Protein AF-A0A8S0ZZZ9-F1 (afdb_monomer)

Sequence (312 aa):
MQDWQITNKITCVVSDNAANIQAAIRLGEWRPVGCFAHTLNLIVQNGLKVISEIVGKVKSIVEYFKKSCTAQTKLESVLKQMGLPILKLKQECPTRWNSCYEMLERILRVKDAVISTLALIRNELNLQIADWEVLETVVAILKPFFEVTVEVSSQNHVTLSKISNINTSYSTGNPSAKKCLFRRYFLAKMNRHEGVSCDSCLKNNFRGRRYKCLICIDYDLCAACYESGATTNQHTTEHPMQCILSRSDFDLYYGGEALTLEQPQAYTCPFCNRMGFTDTALMEHVTAEHADTTLAVVCPVCASMPGGEPTL

Nearest PDB structures (foldseek):
  8yt8-assembly1_E  TM=2.760E-01  e=3.032E-02  Mus musculus

Radius of gyration: 26.82 Å; Cα contacts (8 Å, |Δi|>4): 337; chains: 1; bounding box: 52×83×62 Å

Secondary structure (DSSP, 8-state):
-GGGT-TT----EEE---HHHHHHHHHTTPPEEE-HHHHHHHHHHHHHHHTHHHHHHHHHHHHHHHH-HHHHHHHHHHHHHTT---PPPPPP-TT-HHHHHHHHHHHHHTHHHHHHHHHHH-GGGPPPHHHHHHHHHHHHHHHHHHHHHHHHH-TTS--HHHHHHHHTTTSSS-HHHHHHHHHHHHHHHH---TT-B-TTT--BS--S-EEEESSSTT-EEEHHHHHTT---SS--TTS-EEEE--HHHHHHHHTTS---SS--PPEEPTTT--EEE-HHHHHHHHHHHSTT-------HHHHHSTT-----

Foldseek 3Di:
DVVVPCLVVAAADEDLVDVVVVVVCVVSVHHYDYDPLSVLQVLVVLLVVVVVVLLVLLQVLLVVCVVDPVLLVQLQVLCVVVVHPSDRAQHDDPVGCLSSLSNLVRCLSSVVSSCVSCVVPPVVSDDDPLSSVLSVVSSVVCVVSNVLSVVSPDPPDDNPVVCVVVVVVPPPDDPVVSSCVSVLVSVLVSQFPAPAAAPQPRDHRHHFKKKAFFQDDNHIHDPVCLVVQPADPRDGNQTAIAIAGDPSSLCVVPVPDDDDPDRQGWGAARPHRDTRDGPVRNVVCCCPPVVPPPRRTFDSVLVRDDPRDSDD

Mean predicted aligned error: 16.15 Å

InterPro domains:
  IPR000433 Zinc finger, ZZ-type [PF00569] (193-236)
  IPR000433 Zinc finger, ZZ-type [PS01357] (198-225)
  IPR000433 Zinc finger, ZZ-type [PS50135] (193-249)
  IPR000433 Zinc finger, ZZ-typ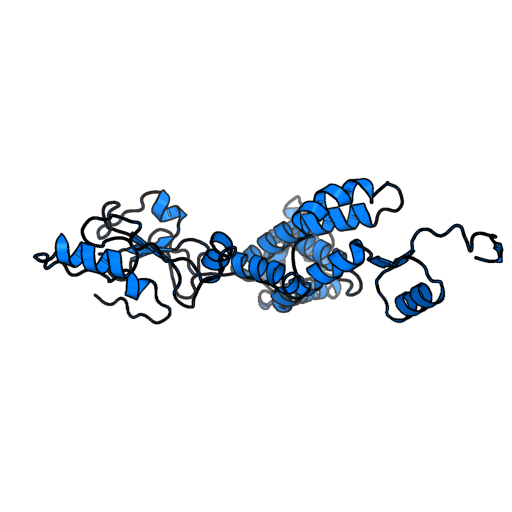e [SM00291] (192-237)
  IPR008598 Di19, zinc-binding domain [PF05605] (265-304)
  IPR012337 Ribonuclease H-like superfamily [SSF53098] (2-166)
  IPR043145 Zinc finger, ZZ-type superfamily [G3DSA:3.30.60.90] (187-245)
  IPR050774 KCMF1 and Dystrophin [PTHR12268] (187-311)

Solvent-accessible surface area (backbone atoms only — not comparable to full-atom values): 18466 Å² total; per-residue (Å²): 88,77,93,70,74,42,75,92,72,64,79,61,45,76,38,79,67,48,70,69,58,52,51,51,36,57,77,66,73,42,47,81,38,76,33,64,68,49,54,52,49,55,54,51,55,61,51,48,59,79,46,43,65,61,54,46,53,53,48,53,48,45,48,48,41,71,73,2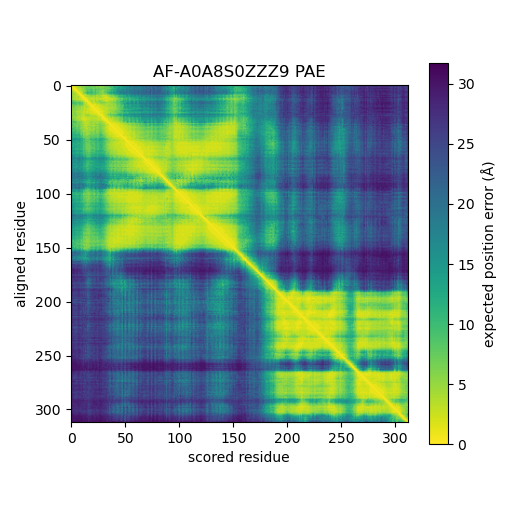9,67,68,55,38,54,48,39,45,51,45,21,55,75,70,73,43,79,81,72,81,82,52,72,64,46,94,92,40,70,66,34,45,53,52,23,55,51,47,49,61,78,42,38,70,41,50,52,56,44,26,63,75,77,46,50,90,70,56,76,52,73,70,55,52,56,48,49,56,52,49,47,64,64,46,45,64,59,48,54,50,45,55,57,63,68,42,90,85,62,87,50,71,79,63,47,59,76,60,43,78,82,67,72,85,72,58,83,76,57,62,67,43,52,60,52,48,55,53,50,27,77,65,50,46,47,78,96,39,52,16,75,82,77,66,47,59,45,47,63,68,49,35,33,36,41,18,69,46,82,95,40,30,30,39,50,70,46,54,76,69,54,60,65,55,101,81,44,55,76,83,56,25,54,34,72,40,66,47,78,40,50,46,46,69,78,53,64,88,56,97,74,67,98,67,77,91,58,59,36,36,38,61,87,75,54,51,68,72,25,47,76,66,56,42,52,51,48,46,56,73,76,44,66,88,63,83,76,82,49,32,49,51,69,38,62,64,39,93,87,43,78,51,66,116

pLDDT: mean 76.92, std 15.93, range [31.09, 93.56]

Organism: Arctia plantaginis (NCBI:txid874455)

Structure (mmCIF, N/CA/C/O backbone):
data_AF-A0A8S0ZZZ9-F1
#
_entry.id   AF-A0A8S0ZZZ9-F1
#
loop_
_atom_site.group_PDB
_atom_site.id
_atom_site.type_symbol
_atom_site.label_atom_id
_atom_site.label_alt_id
_atom_site.label_comp_id
_atom_site.label_asym_id
_atom_site.label_entity_id
_atom_site.label_seq_id
_atom_site.pdbx_PDB_ins_code
_atom_site.Cartn_x
_atom_site.Cartn_y
_atom_site.Cartn_z
_atom_site.occupancy
_atom_site.B_iso_or_equiv
_atom_site.auth_seq_id
_atom_site.auth_comp_id
_atom_site.auth_asym_id
_atom_site.auth_atom_id
_atom_site.pdbx_PDB_model_num
ATOM 1 N N . MET A 1 1 ? -2.551 35.553 -31.040 1.00 67.94 1 MET A N 1
ATOM 2 C CA . MET A 1 1 ? -1.151 35.521 -31.543 1.00 67.94 1 MET A CA 1
ATOM 3 C C . MET A 1 1 ? -0.895 36.631 -32.550 1.00 67.94 1 MET A C 1
ATOM 5 O O . MET A 1 1 ? 0.109 37.315 -32.398 1.00 67.94 1 MET A O 1
ATOM 9 N N . GLN A 1 2 ? -1.799 36.842 -33.516 1.00 74.31 2 GLN A N 1
ATOM 10 C CA . GLN A 1 2 ? -1.755 37.986 -34.438 1.00 74.31 2 GLN A CA 1
ATOM 11 C C . GLN A 1 2 ? -1.829 39.330 -33.699 1.00 74.31 2 GLN A C 1
ATOM 13 O O . GLN A 1 2 ? -0.969 40.173 -33.925 1.00 74.31 2 GLN A O 1
ATOM 18 N N . ASP A 1 3 ? -2.727 39.459 -32.716 1.00 83.94 3 ASP A N 1
ATOM 19 C CA . ASP A 1 3 ? -2.863 40.682 -31.897 1.00 83.94 3 ASP A CA 1
ATOM 20 C C . ASP A 1 3 ? -1.590 41.052 -31.118 1.00 83.94 3 ASP A C 1
ATOM 22 O O . ASP A 1 3 ? -1.386 42.203 -30.755 1.00 83.94 3 ASP A O 1
ATOM 26 N N . TRP A 1 4 ? -0.717 40.068 -30.877 1.00 81.06 4 TRP A N 1
ATOM 27 C CA . TRP A 1 4 ? 0.523 40.224 -30.114 1.00 81.06 4 TRP A CA 1
ATOM 28 C C . TRP A 1 4 ? 1.779 40.143 -30.999 1.00 81.06 4 TRP A C 1
ATOM 30 O O . TRP A 1 4 ? 2.889 40.225 -30.485 1.00 81.06 4 TRP A O 1
ATOM 40 N N . GLN A 1 5 ? 1.628 39.956 -32.319 1.00 79.31 5 GLN A N 1
ATOM 41 C CA . GLN A 1 5 ? 2.722 39.842 -33.300 1.00 79.31 5 GLN A CA 1
ATOM 42 C C . GLN A 1 5 ? 3.817 38.809 -32.940 1.00 79.31 5 GLN A C 1
ATOM 44 O O . GLN A 1 5 ? 5.004 38.999 -33.214 1.00 79.31 5 GLN A O 1
ATOM 49 N N . ILE A 1 6 ? 3.428 37.687 -32.323 1.00 80.12 6 ILE A N 1
ATOM 50 C CA . ILE A 1 6 ? 4.360 36.639 -31.853 1.00 80.12 6 ILE A CA 1
ATOM 51 C C . ILE A 1 6 ? 4.335 35.354 -32.685 1.00 80.12 6 ILE A C 1
ATOM 53 O O . ILE A 1 6 ? 4.938 34.364 -32.284 1.00 80.12 6 ILE A O 1
ATOM 57 N N . THR A 1 7 ? 3.664 35.342 -33.837 1.00 72.75 7 THR A N 1
ATOM 58 C CA . THR A 1 7 ? 3.411 34.120 -34.624 1.00 72.75 7 THR A CA 1
ATOM 59 C C . THR A 1 7 ? 4.688 33.334 -34.960 1.00 72.75 7 THR A C 1
ATOM 61 O O . THR A 1 7 ? 4.686 32.114 -34.860 1.00 72.75 7 THR A O 1
ATOM 64 N N . ASN A 1 8 ? 5.802 34.025 -35.234 1.00 73.94 8 ASN A N 1
ATOM 65 C CA . ASN A 1 8 ? 7.095 33.406 -35.575 1.00 73.94 8 ASN A CA 1
ATOM 66 C C . ASN A 1 8 ? 8.069 33.307 -34.384 1.00 73.94 8 ASN A C 1
ATOM 68 O O . ASN A 1 8 ? 9.241 32.991 -34.566 1.00 73.94 8 ASN A O 1
ATOM 72 N N . LYS A 1 9 ? 7.620 33.628 -33.164 1.00 78.44 9 LYS A N 1
ATOM 73 C CA . LYS A 1 9 ? 8.451 33.635 -31.943 1.00 78.44 9 LYS A CA 1
ATOM 74 C C . LYS A 1 9 ? 8.159 32.449 -31.017 1.00 78.44 9 LYS A C 1
ATOM 76 O O . LYS A 1 9 ? 8.649 32.409 -29.891 1.00 78.44 9 LYS A O 1
ATOM 81 N N . ILE A 1 10 ? 7.334 31.502 -31.461 1.00 78.56 10 ILE A N 1
ATOM 82 C CA . ILE A 1 10 ? 6.893 30.360 -30.657 1.00 78.56 10 ILE A CA 1
ATOM 83 C C . ILE A 1 10 ? 7.864 29.197 -30.858 1.00 78.56 10 ILE A C 1
ATOM 85 O O . ILE A 1 10 ? 7.884 28.568 -31.910 1.00 78.56 10 ILE A O 1
ATOM 89 N N . THR A 1 11 ? 8.646 28.885 -29.826 1.00 79.50 11 THR A N 1
ATOM 90 C CA . THR A 1 11 ? 9.608 27.769 -29.861 1.00 79.50 11 THR A CA 1
ATOM 91 C C . THR A 1 11 ? 8.950 26.415 -29.589 1.00 79.50 11 THR A C 1
ATOM 93 O O . THR A 1 11 ? 9.328 25.404 -30.178 1.00 79.50 11 THR A O 1
ATOM 96 N N . CYS A 1 12 ? 7.989 26.362 -28.662 1.00 79.81 12 CYS A N 1
ATOM 97 C CA . CYS A 1 12 ? 7.248 25.146 -28.328 1.00 79.81 12 CYS A CA 1
ATOM 98 C C . CYS A 1 12 ? 5.943 25.464 -27.591 1.00 79.81 12 CYS A C 1
ATOM 100 O O . CYS A 1 12 ? 5.790 26.548 -27.026 1.00 79.81 12 CYS A O 1
ATOM 102 N N . VAL A 1 13 ? 5.023 24.499 -27.573 1.00 80.94 13 VAL A N 1
ATOM 103 C CA . VAL A 1 13 ? 3.749 24.585 -26.851 1.00 80.94 13 VAL A CA 1
ATOM 104 C C . VAL A 1 13 ? 3.634 23.415 -25.880 1.00 80.94 13 VAL A C 1
ATOM 106 O O . VAL A 1 13 ? 3.685 22.254 -26.288 1.00 80.94 13 VAL A O 1
ATOM 109 N N . VAL A 1 14 ? 3.456 23.724 -24.593 1.00 77.94 14 VAL A N 1
ATOM 110 C CA . VAL A 1 14 ? 3.169 22.727 -23.554 1.00 77.94 14 VAL A CA 1
ATOM 111 C C . VAL A 1 14 ? 1.660 22.524 -23.466 1.00 77.94 14 VAL A C 1
ATOM 113 O O . VAL A 1 14 ? 0.922 23.492 -23.303 1.00 77.94 14 VAL A O 1
ATOM 116 N N . SER A 1 15 ? 1.185 21.281 -23.556 1.00 79.19 15 SER A N 1
ATOM 117 C CA . SER A 1 15 ? -0.248 20.976 -23.427 1.00 79.19 15 SER A CA 1
ATOM 118 C C . SER A 1 15 ? -0.510 19.699 -22.637 1.00 79.19 15 SER A C 1
ATOM 120 O O . SER A 1 15 ? 0.374 18.866 -22.448 1.00 79.19 15 SER A O 1
ATOM 122 N N . ASP A 1 16 ? -1.749 19.524 -22.189 1.00 73.06 16 ASP A N 1
ATOM 123 C CA . ASP A 1 16 ? -2.260 18.314 -21.535 1.00 73.06 16 ASP A CA 1
ATOM 124 C C . ASP A 1 16 ? -2.479 17.133 -22.502 1.00 73.06 16 ASP A C 1
ATOM 126 O O . ASP A 1 16 ? -3.057 16.121 -22.121 1.00 73.06 16 ASP A O 1
ATOM 130 N N . ASN A 1 17 ? -2.002 17.245 -23.745 1.00 70.38 17 ASN A N 1
ATOM 131 C CA . ASN A 1 17 ? -2.171 16.262 -24.813 1.00 70.38 17 ASN A CA 1
ATOM 132 C C . ASN A 1 17 ? -3.632 15.999 -25.228 1.00 70.38 17 ASN A C 1
ATOM 134 O O . ASN A 1 17 ? -3.895 14.989 -25.884 1.00 70.38 17 ASN A O 1
ATOM 138 N N . ALA A 1 18 ? -4.577 16.899 -24.927 1.00 75.81 18 ALA A N 1
ATOM 139 C CA . ALA A 1 18 ? -5.935 16.801 -25.457 1.00 75.81 18 ALA A CA 1
ATOM 140 C C . ALA A 1 18 ? -5.930 16.777 -26.999 1.00 75.81 18 ALA A C 1
ATOM 142 O O . ALA A 1 18 ? -5.235 17.570 -27.641 1.00 75.81 18 ALA A O 1
ATOM 143 N N . ALA A 1 19 ? -6.727 15.891 -27.609 1.00 77.88 19 ALA A N 1
ATOM 144 C CA . ALA A 1 19 ? -6.710 15.642 -29.058 1.00 77.88 19 ALA A CA 1
ATOM 145 C C . ALA A 1 19 ? -6.913 16.920 -29.894 1.00 77.88 19 ALA A C 1
ATOM 147 O O . ALA A 1 19 ? -6.205 17.138 -30.878 1.00 77.88 19 ALA A O 1
ATOM 148 N N . ASN A 1 20 ? -7.815 17.797 -29.448 1.00 85.88 20 ASN A N 1
ATOM 149 C CA . ASN A 1 20 ? -8.108 19.073 -30.103 1.00 85.88 20 ASN A CA 1
ATOM 150 C C . ASN A 1 20 ? -6.916 20.040 -30.032 1.00 85.88 20 ASN A C 1
ATOM 152 O O . ASN A 1 20 ? -6.598 20.705 -31.015 1.00 85.88 20 ASN A O 1
ATOM 156 N N . ILE A 1 21 ? -6.214 20.081 -28.895 1.00 81.06 21 ILE A N 1
ATOM 157 C CA . ILE A 1 21 ? -5.032 20.933 -28.714 1.00 81.06 21 ILE A CA 1
ATOM 158 C C . ILE A 1 21 ? -3.862 20.397 -29.540 1.00 81.06 21 ILE A C 1
ATOM 160 O O . ILE A 1 21 ? -3.161 21.166 -30.188 1.00 81.06 21 ILE A O 1
ATOM 164 N N . GLN A 1 22 ? -3.687 19.078 -29.599 1.00 79.12 22 GLN A N 1
ATOM 165 C CA . GLN A 1 22 ? -2.674 18.449 -30.449 1.00 79.12 22 GLN A CA 1
ATOM 166 C C . GLN A 1 22 ? -2.935 18.697 -31.941 1.00 79.12 22 GLN A C 1
ATOM 168 O O . GLN A 1 22 ? -1.993 18.909 -32.701 1.00 79.12 22 GLN A O 1
ATOM 173 N N . ALA A 1 23 ? -4.201 18.709 -32.371 1.00 81.75 23 ALA A N 1
ATOM 174 C CA . ALA A 1 23 ? -4.569 19.098 -33.730 1.00 81.75 23 ALA A CA 1
ATOM 175 C C . ALA A 1 23 ? -4.237 20.573 -34.008 1.00 81.75 23 ALA A C 1
ATOM 177 O O . ALA A 1 23 ? -3.618 20.868 -35.026 1.00 81.75 23 ALA A O 1
ATOM 178 N N . ALA A 1 24 ? -4.557 21.479 -33.080 1.00 82.25 24 ALA A N 1
ATOM 179 C CA . ALA A 1 24 ? -4.226 22.898 -33.204 1.00 82.25 24 ALA A CA 1
ATOM 180 C C . ALA A 1 24 ? -2.708 23.157 -33.244 1.00 82.25 24 ALA A C 1
ATOM 182 O O . ALA A 1 24 ? -2.244 23.952 -34.055 1.00 82.25 24 ALA A O 1
ATOM 183 N N . ILE A 1 25 ? -1.923 22.451 -32.421 1.00 83.00 25 ILE A N 1
ATOM 184 C CA . ILE A 1 25 ? -0.454 22.546 -32.416 1.00 83.00 25 ILE A CA 1
ATOM 185 C C . ILE A 1 25 ? 0.134 22.093 -33.755 1.00 83.00 25 ILE A C 1
ATOM 187 O O . ILE A 1 25 ? 1.050 22.733 -34.264 1.00 83.00 25 ILE A O 1
ATOM 191 N N . ARG A 1 26 ? -0.416 21.022 -34.345 1.00 82.25 26 ARG A N 1
ATOM 192 C CA . ARG A 1 26 ? -0.013 20.545 -35.676 1.00 82.25 26 ARG A CA 1
ATOM 193 C C . ARG A 1 26 ? -0.351 21.545 -36.778 1.00 82.25 26 ARG A C 1
ATOM 195 O O . ARG A 1 26 ? 0.486 21.770 -37.640 1.00 82.25 26 ARG A O 1
ATOM 202 N N . LEU A 1 27 ? -1.536 22.156 -36.730 1.00 85.19 27 LEU A N 1
ATOM 203 C CA . LEU A 1 27 ? -1.941 23.198 -37.683 1.00 85.19 27 LEU A CA 1
ATOM 204 C C . LEU A 1 27 ? -1.071 24.458 -37.580 1.00 85.19 27 LEU A C 1
ATOM 206 O O . LEU A 1 27 ? -0.865 25.134 -38.580 1.00 85.19 27 LEU A O 1
ATOM 210 N N . GLY A 1 28 ? -0.571 24.772 -36.383 1.00 79.94 28 GLY A N 1
ATOM 211 C CA .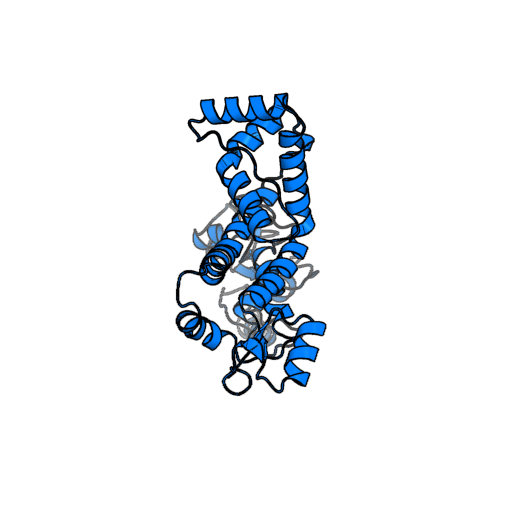 GLY A 1 28 ? 0.348 25.886 -36.146 1.00 79.94 28 GLY A CA 1
ATOM 212 C C . GLY A 1 28 ? 1.827 25.565 -36.381 1.00 79.94 28 GLY A C 1
ATOM 213 O O . GLY A 1 28 ? 2.655 26.432 -36.130 1.00 79.94 28 GLY A O 1
ATOM 214 N N . GLU A 1 29 ? 2.168 24.340 -36.803 1.00 80.75 29 GLU A N 1
ATOM 215 C CA . GLU A 1 29 ? 3.549 23.854 -36.987 1.00 80.75 29 GLU A CA 1
ATOM 216 C C . GLU A 1 29 ? 4.464 24.035 -35.753 1.00 80.75 29 GLU A C 1
ATOM 218 O O . GLU A 1 29 ? 5.689 24.105 -35.860 1.00 80.75 29 GLU A O 1
ATOM 223 N N . TRP A 1 30 ? 3.898 24.087 -34.542 1.00 83.12 30 TRP A N 1
ATOM 224 C CA . TRP A 1 30 ? 4.687 24.273 -33.321 1.00 83.12 30 TRP A CA 1
ATOM 225 C C . TRP A 1 30 ? 5.195 22.948 -32.758 1.00 83.12 30 TRP A C 1
ATOM 227 O O . TRP A 1 30 ? 4.535 21.912 -32.837 1.00 83.12 30 TRP A O 1
ATOM 237 N N . ARG A 1 31 ? 6.349 22.985 -32.082 1.00 79.44 31 ARG A N 1
ATOM 238 C CA . ARG A 1 31 ? 6.886 21.819 -31.370 1.00 79.44 31 ARG A CA 1
ATOM 239 C C . ARG A 1 31 ? 6.013 21.477 -30.146 1.00 79.44 31 ARG A C 1
ATOM 241 O O . ARG A 1 31 ? 5.954 22.293 -29.220 1.00 79.44 31 ARG A O 1
ATOM 248 N N . PRO A 1 32 ? 5.390 20.284 -30.073 1.00 78.88 32 PRO A N 1
ATOM 249 C CA . PRO A 1 32 ? 4.610 19.881 -28.909 1.00 78.88 32 PRO A CA 1
ATOM 250 C C . PRO A 1 32 ? 5.516 19.426 -27.758 1.00 78.88 32 PRO A C 1
ATOM 252 O O . PRO A 1 32 ? 6.470 18.671 -27.954 1.00 78.88 32 PRO A O 1
ATOM 255 N N . VAL A 1 33 ? 5.172 19.833 -26.539 1.00 78.56 33 VAL A N 1
ATOM 256 C CA . VAL A 1 33 ? 5.741 19.319 -25.289 1.00 78.56 33 VAL A CA 1
ATOM 257 C C . VAL A 1 33 ? 4.594 18.837 -24.402 1.00 78.56 33 VAL A C 1
ATOM 259 O O . VAL A 1 33 ? 3.622 19.551 -24.163 1.00 78.56 33 VAL A O 1
ATOM 262 N N . GLY A 1 34 ? 4.682 17.599 -23.921 1.00 72.31 34 GLY A N 1
ATOM 263 C CA . GLY A 1 34 ? 3.671 17.046 -23.025 1.00 72.31 34 GLY A CA 1
ATOM 264 C C . GLY A 1 34 ? 3.752 17.666 -21.631 1.00 72.31 34 GLY A C 1
ATOM 265 O O . GLY A 1 34 ? 4.838 17.862 -21.087 1.00 72.31 34 GLY A O 1
ATOM 266 N N . CYS A 1 35 ? 2.602 17.940 -21.024 1.00 78.31 35 CYS A N 1
ATOM 267 C CA . CYS A 1 35 ? 2.537 18.424 -19.653 1.00 78.31 35 CYS A CA 1
ATOM 268 C C . CYS A 1 35 ? 2.985 17.325 -18.672 1.00 78.31 35 CYS A C 1
ATOM 270 O O . CYS A 1 35 ? 2.365 16.260 -18.559 1.00 78.31 35 CYS A O 1
ATOM 272 N N . PHE A 1 36 ? 4.059 17.596 -17.926 1.00 75.25 36 PHE A N 1
ATOM 273 C CA . PHE A 1 36 ? 4.582 16.680 -16.911 1.00 75.25 36 PHE A CA 1
ATOM 274 C C . PHE A 1 36 ? 3.551 16.409 -15.806 1.00 75.25 36 PHE A C 1
ATOM 276 O O . PHE A 1 36 ? 3.307 15.252 -15.473 1.00 75.25 36 PHE A O 1
ATOM 283 N N . ALA A 1 37 ? 2.862 17.447 -15.317 1.00 74.25 37 ALA A N 1
ATOM 284 C CA . ALA A 1 37 ? 1.801 17.299 -14.317 1.00 74.25 37 ALA A CA 1
ATOM 285 C C . ALA A 1 37 ? 0.639 16.424 -14.821 1.00 74.25 37 ALA A C 1
ATOM 287 O O . ALA A 1 37 ? 0.096 15.620 -14.064 1.00 74.25 37 ALA A O 1
ATOM 288 N N . HIS A 1 38 ? 0.294 16.518 -16.111 1.00 74.31 38 HIS A N 1
ATOM 289 C CA . HIS A 1 38 ? -0.716 15.650 -16.716 1.00 74.31 38 HIS A CA 1
ATOM 290 C C . HIS A 1 38 ? -0.252 14.186 -16.753 1.00 74.31 38 HIS A C 1
ATOM 292 O O . HIS A 1 38 ? -0.999 13.283 -16.379 1.00 74.31 38 HIS A O 1
ATOM 298 N N . THR A 1 39 ? 1.006 13.949 -17.135 1.00 76.81 39 THR A N 1
ATOM 299 C CA . THR A 1 39 ? 1.604 12.603 -17.166 1.00 76.81 39 THR A CA 1
ATOM 300 C C . THR A 1 39 ? 1.634 11.978 -15.769 1.00 76.81 39 THR A C 1
ATOM 302 O O . THR A 1 39 ? 1.229 10.830 -15.591 1.00 76.81 39 THR A O 1
ATOM 305 N N . LEU A 1 40 ? 2.042 12.754 -14.764 1.00 77.75 40 LEU A N 1
ATOM 306 C CA . LEU A 1 40 ? 2.068 12.347 -13.361 1.00 77.75 40 LEU A CA 1
ATOM 307 C C . LEU A 1 40 ? 0.663 11.999 -12.846 1.00 77.75 40 LEU A C 1
ATOM 309 O O . LEU A 1 40 ? 0.467 10.946 -12.242 1.00 77.75 40 LEU A O 1
ATOM 313 N N . ASN A 1 41 ? -0.335 12.832 -13.160 1.00 80.12 41 ASN A N 1
ATOM 314 C CA . ASN A 1 41 ? -1.734 12.576 -12.822 1.00 80.12 41 ASN A CA 1
ATOM 315 C C . ASN A 1 41 ? -2.240 11.258 -13.433 1.00 80.12 41 ASN A C 1
ATOM 317 O O . ASN A 1 41 ? -2.878 10.476 -12.734 1.00 80.12 41 ASN A O 1
ATOM 321 N N . LEU A 1 42 ? -1.930 10.968 -14.702 1.00 78.12 42 LEU A N 1
ATOM 322 C CA . LEU A 1 42 ? -2.324 9.703 -15.338 1.00 78.12 42 LEU A CA 1
ATOM 323 C C . LEU A 1 42 ? -1.700 8.479 -14.652 1.00 78.12 42 LEU A C 1
ATOM 325 O O . LEU A 1 42 ? -2.369 7.454 -14.497 1.00 78.12 42 LEU A O 1
ATOM 329 N N . ILE A 1 43 ? -0.431 8.570 -14.240 1.00 79.12 43 ILE A N 1
ATOM 330 C CA . ILE A 1 43 ? 0.259 7.491 -13.517 1.00 79.12 43 ILE A CA 1
ATOM 331 C C . ILE A 1 43 ? -0.445 7.231 -12.183 1.00 79.12 43 ILE A C 1
ATOM 333 O O . ILE A 1 43 ? -0.849 6.099 -11.908 1.00 79.12 43 ILE A O 1
ATOM 337 N N . VAL A 1 44 ? -0.658 8.284 -11.392 1.00 82.62 44 VAL A N 1
ATOM 338 C CA . VAL A 1 44 ? -1.260 8.159 -10.062 1.00 82.62 44 VAL A CA 1
ATOM 339 C C . VAL A 1 44 ? -2.709 7.684 -10.143 1.00 82.62 44 VAL A C 1
ATOM 341 O O . VAL A 1 44 ? -3.085 6.770 -9.416 1.00 82.62 44 VAL A O 1
ATOM 344 N N . GLN A 1 45 ? -3.518 8.216 -11.063 1.00 80.38 45 GLN A N 1
ATOM 345 C CA . GLN A 1 45 ? -4.907 7.776 -11.233 1.00 80.38 45 GLN A CA 1
ATOM 346 C C . GLN A 1 45 ? -5.015 6.292 -11.602 1.00 80.38 45 GLN A C 1
ATOM 348 O O . GLN A 1 45 ? -5.914 5.605 -11.120 1.00 80.38 45 GLN A O 1
ATOM 353 N N . ASN A 1 46 ? -4.104 5.767 -12.427 1.00 79.44 46 ASN A N 1
ATOM 354 C CA . ASN A 1 46 ? -4.078 4.331 -12.709 1.00 79.44 46 ASN A CA 1
ATOM 355 C C . ASN A 1 46 ? -3.671 3.508 -11.483 1.00 79.44 46 ASN A C 1
ATOM 357 O O . ASN A 1 46 ? -4.216 2.427 -11.276 1.00 79.44 46 ASN A O 1
ATOM 361 N N . GLY A 1 47 ? -2.779 4.037 -10.647 1.00 80.00 47 GLY A N 1
ATOM 362 C CA . GLY A 1 47 ? -2.459 3.474 -9.340 1.00 80.00 47 GLY A CA 1
ATOM 363 C C . GLY A 1 47 ? -3.654 3.395 -8.395 1.00 80.00 47 GLY A C 1
ATOM 364 O O . GLY A 1 47 ? -3.940 2.340 -7.833 1.00 80.00 47 GLY A O 1
ATOM 365 N N . LEU A 1 48 ? -4.397 4.496 -8.272 1.00 82.94 48 LEU A N 1
ATOM 366 C CA . LEU A 1 48 ? -5.568 4.598 -7.397 1.00 82.94 48 LEU A CA 1
ATOM 367 C C . LEU A 1 48 ? -6.679 3.603 -7.764 1.00 82.94 48 LEU A C 1
ATOM 369 O O . LEU A 1 48 ? -7.418 3.175 -6.883 1.00 82.94 48 LEU A O 1
ATOM 373 N N . LYS A 1 49 ? -6.779 3.171 -9.030 1.00 81.06 49 LYS A N 1
ATOM 374 C CA . LYS A 1 49 ? -7.737 2.125 -9.439 1.00 81.06 49 LYS A CA 1
ATOM 375 C C . LYS A 1 49 ? -7.496 0.796 -8.720 1.00 81.06 49 LYS A C 1
ATOM 377 O O . LYS A 1 49 ? -8.463 0.104 -8.415 1.00 81.06 49 LYS A O 1
ATOM 382 N N . VAL A 1 50 ? -6.239 0.462 -8.417 1.00 79.31 50 VAL A N 1
ATOM 383 C CA . VAL A 1 50 ? -5.870 -0.793 -7.737 1.00 79.31 50 VAL A CA 1
ATOM 384 C C . VAL A 1 50 ? -6.361 -0.813 -6.284 1.00 79.31 50 VAL A C 1
ATOM 386 O O . VAL A 1 50 ? -6.703 -1.870 -5.776 1.00 79.31 50 VAL A O 1
ATOM 389 N N . ILE A 1 51 ? -6.461 0.351 -5.636 1.00 82.00 51 ILE A N 1
ATOM 390 C CA . ILE A 1 51 ? -6.990 0.512 -4.264 1.00 82.00 51 ILE A CA 1
ATOM 391 C C . ILE A 1 51 ? -8.379 1.136 -4.220 1.00 82.00 51 ILE A C 1
ATOM 393 O O . ILE A 1 51 ? -8.791 1.666 -3.189 1.00 82.00 51 ILE A O 1
ATOM 397 N N . SER A 1 52 ? -9.111 1.088 -5.329 1.00 84.00 52 SER A N 1
ATOM 398 C CA . SER A 1 52 ? -10.445 1.684 -5.412 1.00 84.00 52 SER A CA 1
ATOM 399 C C . SER A 1 52 ? -11.389 1.166 -4.322 1.00 84.00 52 SER A C 1
ATOM 401 O O . SER A 1 52 ? -12.178 1.947 -3.795 1.00 84.00 52 SER A O 1
ATOM 403 N N . GLU A 1 53 ? -11.248 -0.097 -3.913 1.00 86.00 53 GLU A N 1
ATOM 404 C CA . GLU A 1 53 ? -12.020 -0.695 -2.822 1.00 86.00 53 GLU A CA 1
ATOM 405 C C . GLU A 1 53 ? -11.740 -0.028 -1.464 1.00 86.00 53 GLU A C 1
ATOM 407 O O . GLU A 1 53 ? -12.658 0.470 -0.814 1.00 86.00 53 GLU A O 1
ATOM 412 N N . ILE A 1 54 ? -10.470 0.057 -1.054 1.00 87.06 54 ILE A N 1
ATOM 413 C CA . ILE A 1 54 ? -10.070 0.659 0.231 1.00 87.06 54 ILE A CA 1
ATOM 414 C C . ILE A 1 54 ? -10.394 2.155 0.246 1.00 87.06 54 ILE A C 1
ATOM 416 O O . ILE A 1 54 ? -10.925 2.674 1.229 1.00 87.06 54 ILE A O 1
ATOM 420 N N . VAL A 1 55 ? -10.136 2.848 -0.866 1.00 88.12 55 VAL A N 1
ATOM 421 C CA . VAL A 1 55 ? -10.531 4.252 -1.037 1.00 88.12 55 VAL A CA 1
ATOM 422 C C . VAL A 1 55 ? -12.052 4.398 -0.912 1.00 88.12 55 VAL A C 1
ATOM 424 O O . VAL A 1 55 ? -12.522 5.346 -0.286 1.00 88.12 55 VAL A O 1
ATOM 427 N N . GLY A 1 56 ? -12.829 3.448 -1.440 1.00 88.25 56 GLY A N 1
ATOM 428 C CA . GLY A 1 56 ? -14.283 3.380 -1.286 1.00 88.25 56 GLY A CA 1
ATOM 429 C C . GLY A 1 56 ? -14.724 3.243 0.172 1.00 88.25 56 GLY A C 1
ATOM 430 O O . GLY A 1 56 ? -15.568 4.016 0.623 1.00 88.25 56 GLY A O 1
ATOM 431 N N . LYS A 1 57 ? -14.108 2.339 0.945 1.00 89.50 57 LYS A N 1
ATOM 432 C CA . LYS A 1 57 ? -14.388 2.200 2.387 1.00 89.50 57 LYS A CA 1
ATOM 433 C C . LYS A 1 57 ? -14.109 3.508 3.142 1.00 89.50 57 LYS A C 1
ATOM 435 O O . LYS A 1 57 ? -14.955 3.978 3.903 1.00 89.50 57 LYS A O 1
ATOM 440 N N . VAL A 1 58 ? -12.964 4.147 2.877 1.00 90.81 58 VAL A N 1
ATOM 441 C CA . VAL A 1 58 ? -12.611 5.448 3.477 1.00 90.81 58 VAL A CA 1
ATOM 442 C C . VAL A 1 58 ? -13.618 6.534 3.094 1.00 90.81 58 VAL A C 1
ATOM 444 O O . VAL A 1 58 ? -14.035 7.308 3.956 1.00 90.81 58 VAL A O 1
ATOM 447 N N . LYS A 1 59 ? -14.065 6.578 1.832 1.00 90.00 59 LYS A N 1
ATOM 448 C CA . LYS A 1 59 ? -15.114 7.510 1.389 1.00 90.00 59 LYS A CA 1
ATOM 449 C C . LYS A 1 59 ? -16.401 7.332 2.179 1.00 90.00 59 LYS A C 1
ATOM 451 O O . LYS A 1 59 ? -16.941 8.332 2.641 1.00 90.00 59 LYS A O 1
ATOM 456 N N . SER A 1 60 ? -16.853 6.097 2.380 1.00 89.06 60 SER A N 1
ATOM 457 C CA . SER A 1 60 ? -18.065 5.801 3.153 1.00 89.06 60 SER A CA 1
ATOM 458 C C . SER A 1 60 ? -17.964 6.302 4.595 1.00 89.06 60 SER A C 1
ATOM 460 O O . SER A 1 60 ? -18.916 6.885 5.114 1.00 89.06 60 SER A O 1
ATOM 462 N N . ILE A 1 61 ? -16.795 6.150 5.229 1.00 89.69 61 ILE A N 1
ATOM 463 C CA . ILE A 1 61 ? -16.534 6.685 6.575 1.00 89.69 61 ILE A CA 1
ATOM 464 C C . ILE A 1 61 ? -16.626 8.215 6.567 1.00 89.69 61 ILE A C 1
ATOM 466 O O . ILE A 1 61 ? -17.357 8.804 7.364 1.00 89.69 61 ILE A O 1
ATOM 470 N N . VAL A 1 62 ? -15.916 8.875 5.649 1.00 89.12 62 VAL A N 1
ATOM 471 C CA . VAL A 1 62 ? -15.920 10.342 5.538 1.00 89.12 62 VAL A CA 1
ATOM 472 C C . VAL A 1 62 ? -17.327 10.876 5.256 1.00 89.12 62 VAL A C 1
ATOM 474 O O . VAL A 1 62 ? -17.739 11.880 5.838 1.00 89.12 62 VAL A O 1
ATOM 477 N N . GLU A 1 63 ? -18.077 10.210 4.382 1.00 89.44 63 GLU A N 1
ATOM 478 C CA . GLU A 1 63 ? -19.447 10.568 4.033 1.00 89.44 63 GLU A CA 1
ATOM 479 C C . GLU A 1 63 ? -20.393 10.420 5.227 1.00 89.44 63 GLU A C 1
ATOM 481 O O . GLU A 1 63 ? -21.218 11.303 5.464 1.00 89.44 63 GLU A O 1
ATOM 486 N N . TYR A 1 64 ? -20.236 9.361 6.024 1.00 88.62 64 TYR A N 1
ATOM 487 C CA . TYR A 1 64 ? -21.002 9.166 7.251 1.00 88.62 64 TYR A CA 1
ATOM 488 C C . TYR A 1 64 ? -20.804 10.322 8.241 1.00 88.62 64 TYR A C 1
ATOM 490 O O . TYR A 1 64 ? -21.785 10.925 8.686 1.00 88.62 64 TYR A O 1
ATOM 498 N N . PHE A 1 65 ? -19.552 10.694 8.526 1.00 87.44 65 PHE A N 1
ATOM 499 C CA . PHE A 1 65 ? -19.246 11.821 9.416 1.00 87.44 65 PHE A CA 1
ATOM 500 C C . PHE A 1 65 ? -19.710 13.167 8.851 1.00 87.44 65 PHE A C 1
ATOM 502 O O . PHE A 1 65 ? -20.137 14.034 9.605 1.00 87.44 65 PHE A O 1
ATOM 509 N N . LYS A 1 66 ? -19.691 13.347 7.526 1.00 85.62 66 LYS A N 1
ATOM 510 C CA . LYS A 1 66 ? -20.211 14.568 6.896 1.00 85.62 66 LYS A CA 1
ATOM 511 C C . LYS A 1 66 ? -21.733 14.677 6.933 1.00 85.62 66 LYS A C 1
ATOM 513 O O . LYS A 1 66 ? -22.245 15.786 7.054 1.00 85.62 66 LYS A O 1
ATOM 518 N N . LYS A 1 67 ? -22.452 13.560 6.796 1.00 87.25 67 LYS A N 1
ATOM 519 C CA . LYS A 1 67 ? -23.923 13.536 6.816 1.00 87.25 67 LYS A CA 1
ATOM 520 C C . LYS A 1 67 ? -24.489 13.605 8.233 1.00 87.25 67 LYS A C 1
ATOM 522 O O . LYS A 1 67 ? -25.557 14.173 8.431 1.00 87.25 67 LYS A O 1
ATOM 527 N N . SER A 1 68 ? -23.796 13.028 9.213 1.00 88.62 68 SER A N 1
ATOM 528 C CA . SER A 1 68 ? -24.273 12.949 10.593 1.00 88.62 68 SER A CA 1
ATOM 529 C C . SER A 1 68 ? -23.617 14.005 11.480 1.00 88.62 68 SER A C 1
ATOM 531 O O . SER A 1 68 ? -22.468 13.864 11.898 1.00 88.62 68 SER A O 1
ATOM 533 N N . CYS A 1 69 ? -24.386 15.039 11.832 1.00 86.19 69 CYS A N 1
ATOM 534 C CA . CYS A 1 69 ? -23.955 16.068 12.782 1.00 86.19 69 CYS A CA 1
ATOM 535 C C . CYS A 1 69 ? -23.564 15.451 14.138 1.00 86.19 69 CYS A C 1
ATOM 537 O O . CYS A 1 69 ? -22.514 15.770 14.688 1.00 86.19 69 CYS A O 1
ATOM 539 N N . THR A 1 70 ? -24.341 14.481 14.630 1.00 86.75 70 THR A N 1
ATOM 540 C CA . THR A 1 70 ? -24.067 13.775 15.890 1.00 86.75 70 THR A CA 1
ATOM 541 C C . THR A 1 70 ? -22.743 13.011 15.851 1.00 86.75 70 THR A C 1
ATOM 543 O O . THR A 1 70 ? -21.963 13.082 16.802 1.00 86.75 70 THR A O 1
ATOM 546 N N . ALA A 1 71 ? -22.455 12.309 14.747 1.00 85.88 71 ALA A N 1
ATOM 547 C CA . ALA A 1 71 ? -21.190 11.594 14.586 1.00 85.88 71 ALA A CA 1
ATOM 548 C C . ALA A 1 71 ? -20.004 12.566 14.511 1.00 85.88 71 ALA A C 1
ATOM 550 O O . ALA A 1 71 ? -18.972 12.326 15.138 1.00 85.88 71 ALA A O 1
ATOM 551 N N . GLN A 1 72 ? -20.166 13.688 13.802 1.00 86.81 72 GLN A N 1
ATOM 552 C CA . GLN A 1 72 ? -19.158 14.743 13.719 1.00 86.81 72 GLN A CA 1
ATOM 553 C C . GLN A 1 72 ? -18.856 15.348 15.098 1.00 86.81 72 GLN A C 1
ATOM 555 O O . GLN A 1 72 ? -17.692 15.430 15.483 1.00 86.81 72 GLN A O 1
ATOM 560 N N . THR A 1 73 ? -19.877 15.706 15.883 1.00 87.12 73 THR A N 1
ATOM 561 C CA . THR A 1 73 ? -19.687 16.232 17.245 1.00 87.12 73 THR A CA 1
ATOM 562 C C . THR A 1 73 ? -19.010 15.211 18.157 1.00 87.12 73 THR A C 1
ATOM 564 O O . THR A 1 73 ? -18.145 15.577 18.957 1.00 87.12 73 THR A O 1
ATOM 567 N N . LYS A 1 74 ? -19.342 13.918 18.028 1.00 87.62 74 LYS A N 1
ATOM 568 C CA . LYS A 1 74 ? -18.663 12.874 18.802 1.00 87.62 74 LYS A CA 1
ATOM 569 C C . LYS A 1 74 ? -17.189 12.767 18.418 1.00 87.62 74 LYS A C 1
ATOM 571 O O . LYS A 1 74 ? -16.353 12.758 19.319 1.00 87.62 74 LYS A O 1
ATOM 576 N N . LEU A 1 75 ? -16.865 12.762 17.126 1.00 87.75 75 LEU A N 1
ATOM 577 C CA . LEU A 1 75 ? -15.478 12.743 16.658 1.00 87.75 75 LEU A CA 1
ATOM 578 C C . LEU A 1 75 ? -14.690 13.936 17.216 1.00 87.75 75 LEU A C 1
ATOM 580 O O . LEU A 1 75 ? -13.584 13.765 17.715 1.00 87.75 75 LEU A O 1
ATOM 584 N N . GLU A 1 76 ? -15.278 15.133 17.210 1.00 87.69 76 GLU A N 1
ATOM 585 C CA . GLU A 1 76 ? -14.658 16.328 17.795 1.00 87.69 76 GLU A CA 1
ATOM 586 C C . GLU A 1 76 ? -14.443 16.194 19.310 1.00 87.69 76 GLU A C 1
ATOM 588 O O . GLU A 1 76 ? -13.412 16.629 19.822 1.00 87.69 76 GLU A O 1
ATOM 593 N N . SER A 1 77 ? -15.376 15.563 20.033 1.00 87.81 77 SER A N 1
ATOM 594 C CA . SER A 1 77 ? -15.219 15.294 21.468 1.00 87.81 77 SER A CA 1
ATOM 595 C C . SER A 1 77 ? -14.089 14.302 21.761 1.00 87.81 77 SER A C 1
ATOM 597 O O . SER A 1 77 ? -13.296 14.546 22.666 1.00 87.81 77 SER A O 1
ATOM 599 N N . VAL A 1 78 ? -13.963 13.241 20.957 1.00 86.50 78 VAL A N 1
ATOM 600 C CA . VAL A 1 78 ? -12.898 12.237 21.092 1.00 86.50 78 VAL A CA 1
ATOM 601 C C . VAL A 1 78 ? -11.545 12.856 20.742 1.00 86.50 78 VAL A C 1
ATOM 603 O O . VAL A 1 78 ? -10.591 12.697 21.495 1.00 86.50 78 VAL A O 1
ATOM 606 N N . LEU A 1 79 ? -11.464 13.657 19.673 1.00 86.62 79 LEU A N 1
ATOM 607 C CA . LEU A 1 79 ? -10.244 14.392 19.319 1.00 86.62 79 LEU A CA 1
ATOM 608 C C . LEU A 1 79 ? -9.779 15.317 20.453 1.00 86.62 79 LEU A C 1
ATOM 610 O O . LEU A 1 79 ? -8.593 15.326 20.778 1.00 86.62 79 LEU A O 1
ATOM 614 N N . LYS A 1 80 ? -10.709 16.038 21.100 1.00 89.06 80 LYS A N 1
ATOM 615 C CA . LYS A 1 80 ? -10.406 16.869 22.279 1.00 89.06 80 LYS A CA 1
ATOM 616 C C . LYS A 1 80 ? -9.886 16.040 23.452 1.00 89.06 80 LYS A C 1
ATOM 618 O O . LYS A 1 80 ? -8.910 16.437 24.077 1.00 89.06 80 LYS A O 1
ATOM 623 N N . GLN A 1 81 ? -10.522 14.906 23.746 1.00 87.62 81 GLN A N 1
ATOM 624 C CA . GLN A 1 81 ? -10.101 14.011 24.831 1.00 87.62 81 GLN A CA 1
ATOM 625 C C . GLN A 1 81 ? -8.699 13.437 24.600 1.00 87.62 81 GLN A C 1
ATOM 627 O O . GLN A 1 81 ? -7.947 13.263 25.551 1.00 87.62 81 GLN A O 1
ATOM 632 N N . MET A 1 82 ? -8.334 13.192 23.342 1.00 84.56 82 MET A N 1
ATOM 633 C CA . MET A 1 82 ? -7.015 12.686 22.954 1.00 84.56 82 MET A CA 1
ATOM 634 C C . MET A 1 82 ? -5.952 13.788 22.811 1.00 84.56 82 MET A C 1
ATOM 636 O O . MET A 1 82 ? -4.820 13.492 22.441 1.00 84.56 82 MET A O 1
ATOM 640 N N . GLY A 1 83 ? -6.293 15.060 23.060 1.00 80.88 83 GLY A N 1
ATOM 641 C CA . GLY A 1 83 ? -5.368 16.188 22.900 1.00 80.88 83 GLY A CA 1
ATOM 642 C C . GLY A 1 83 ? -4.952 16.458 21.448 1.00 80.88 83 GLY A C 1
ATOM 643 O O . GLY A 1 83 ? -3.954 17.134 21.206 1.00 80.88 83 GLY A O 1
ATOM 644 N N . LEU A 1 84 ? -5.697 15.933 20.472 1.00 81.62 84 LEU A N 1
ATOM 645 C CA . LEU A 1 84 ? -5.410 16.096 19.051 1.00 81.62 84 LEU A CA 1
ATOM 646 C C . LEU A 1 84 ? -6.083 17.359 18.492 1.00 81.62 84 LEU A C 1
ATOM 648 O O . LEU A 1 84 ? -7.151 17.767 18.961 1.00 81.62 84 LEU A O 1
ATOM 652 N N . PRO A 1 85 ? -5.505 17.986 17.448 1.00 78.12 85 PRO A N 1
ATOM 653 C CA . PRO A 1 85 ? -6.148 19.107 16.779 1.00 78.12 85 PRO A CA 1
ATOM 654 C C . PRO A 1 85 ? -7.505 18.678 16.210 1.00 78.12 85 PRO A C 1
ATOM 656 O O . PRO A 1 85 ? -7.633 17.624 15.582 1.00 78.12 85 PRO A O 1
ATOM 659 N N . ILE A 1 86 ? -8.523 19.522 16.401 1.00 77.69 86 ILE A N 1
ATOM 660 C CA . ILE A 1 86 ? -9.886 19.276 15.917 1.00 77.69 86 ILE A CA 1
ATOM 661 C C . ILE A 1 86 ? -9.896 19.430 14.395 1.00 77.69 86 ILE A C 1
ATOM 663 O O . ILE A 1 86 ? -10.104 20.511 13.842 1.00 77.69 86 ILE A O 1
ATOM 667 N N . LEU A 1 87 ? -9.617 18.333 13.703 1.00 76.19 87 LEU A N 1
ATOM 668 C CA . LEU A 1 87 ? -9.525 18.289 12.255 1.00 76.19 87 LEU A CA 1
ATOM 669 C C . LEU A 1 87 ? -10.799 17.686 11.668 1.00 76.19 87 LEU A C 1
ATOM 671 O O . LEU A 1 87 ? -11.116 16.522 11.894 1.00 76.19 87 LEU A O 1
ATOM 675 N N . LYS A 1 88 ? -11.498 18.457 10.830 1.00 77.56 88 LYS A N 1
ATOM 676 C CA . LYS A 1 88 ? -12.594 17.920 10.012 1.00 77.56 88 LYS A CA 1
ATOM 677 C C . LYS A 1 88 ? -12.046 16.977 8.938 1.00 77.56 88 LYS A C 1
ATOM 679 O O . LYS A 1 88 ? -10.964 17.220 8.384 1.00 77.56 88 LYS A O 1
ATOM 684 N N . LEU A 1 89 ? -12.793 15.919 8.631 1.00 76.50 89 LEU A N 1
ATOM 685 C CA . LEU A 1 89 ? -12.449 14.998 7.550 1.00 76.50 89 LEU A CA 1
ATOM 686 C C . LEU A 1 89 ? -12.593 15.694 6.187 1.00 76.50 89 LEU A C 1
ATOM 688 O O . LEU A 1 89 ? -13.531 16.461 5.949 1.00 76.50 89 LEU A O 1
ATOM 692 N N . LYS A 1 90 ? -11.639 15.435 5.288 1.00 78.75 90 LYS A N 1
ATOM 693 C CA . LYS A 1 90 ? -11.645 15.945 3.912 1.00 78.75 90 LYS A CA 1
ATOM 694 C C . LYS A 1 90 ? -12.306 14.916 3.001 1.00 78.75 90 LYS A C 1
ATOM 696 O O . LYS A 1 90 ? -12.027 13.734 3.128 1.00 78.75 90 LYS A O 1
ATOM 701 N N . GLN A 1 91 ? -13.164 15.370 2.093 1.00 75.00 91 GLN A N 1
ATOM 702 C CA . GLN A 1 91 ? -13.801 14.509 1.093 1.00 75.00 91 GLN A CA 1
ATOM 703 C C . GLN A 1 91 ? -13.052 14.620 -0.228 1.00 75.00 91 GLN A C 1
ATOM 705 O O . GLN A 1 91 ? -12.636 15.715 -0.608 1.00 75.00 91 GLN A O 1
ATOM 710 N N . GLU A 1 92 ? -12.915 13.497 -0.921 1.00 72.50 92 GLU A N 1
ATOM 711 C CA . GLU A 1 92 ? -12.325 13.463 -2.253 1.00 72.50 92 GLU A CA 1
ATOM 712 C C . GLU A 1 92 ? -13.175 14.242 -3.270 1.00 72.50 92 GLU A C 1
ATOM 714 O O . GLU A 1 92 ? -14.402 14.138 -3.300 1.00 72.50 92 GLU A O 1
ATOM 719 N N . CYS A 1 93 ? -12.492 14.986 -4.137 1.00 66.75 93 CYS A N 1
ATOM 720 C CA . CYS A 1 93 ? -13.035 15.581 -5.346 1.00 66.75 93 CYS A CA 1
ATOM 721 C C . CYS A 1 93 ? -12.468 14.827 -6.569 1.00 66.75 93 CYS A C 1
ATOM 723 O O . CYS A 1 93 ? -11.261 14.902 -6.820 1.00 66.75 93 CYS A O 1
ATOM 725 N N . PRO A 1 94 ? -13.303 14.139 -7.370 1.00 57.69 94 PRO A N 1
ATOM 726 C CA . PRO A 1 94 ? -12.844 13.258 -8.454 1.00 57.69 94 PRO A CA 1
ATOM 727 C C . PRO A 1 94 ? -11.981 13.939 -9.526 1.00 57.69 94 PRO A C 1
ATOM 729 O O . PRO A 1 94 ? -11.270 13.273 -10.272 1.00 57.69 94 PRO A O 1
ATOM 732 N N . THR A 1 95 ? -12.040 15.269 -9.627 1.00 58.22 95 THR A N 1
ATOM 733 C CA . THR A 1 95 ? -11.347 16.036 -10.669 1.00 58.22 95 THR A CA 1
ATOM 734 C C . THR A 1 95 ? -9.840 16.164 -10.434 1.00 58.22 95 THR A C 1
ATOM 736 O O . THR A 1 95 ? -9.114 16.474 -11.378 1.00 58.22 95 THR A O 1
ATOM 739 N N . ARG A 1 96 ? -9.336 15.924 -9.210 1.00 67.56 96 ARG A N 1
ATOM 740 C CA . ARG A 1 96 ? -7.898 15.980 -8.887 1.00 67.56 96 ARG A CA 1
ATOM 741 C C . ARG A 1 96 ? -7.523 14.944 -7.834 1.00 67.56 96 ARG A C 1
ATOM 743 O O . ARG A 1 96 ? -7.999 14.999 -6.699 1.00 67.56 96 ARG A O 1
ATOM 750 N N . TRP A 1 97 ? -6.580 14.070 -8.182 1.00 80.44 97 TRP A N 1
ATOM 751 C CA . TRP A 1 97 ? -6.083 13.004 -7.306 1.00 80.44 97 TRP A CA 1
ATOM 752 C C . TRP A 1 97 ? -5.486 13.521 -5.982 1.00 80.44 97 TRP A C 1
ATOM 754 O O . TRP A 1 97 ? -5.541 12.823 -4.973 1.00 80.44 97 TRP A O 1
ATOM 764 N N . ASN A 1 98 ? -5.000 14.768 -5.949 1.00 81.06 98 ASN A N 1
ATOM 765 C CA . ASN A 1 98 ? -4.524 15.440 -4.735 1.00 81.06 98 ASN A CA 1
ATOM 766 C C . ASN A 1 98 ? -5.554 15.391 -3.596 1.00 81.06 98 ASN A C 1
ATOM 768 O O . ASN A 1 98 ? -5.193 15.169 -2.447 1.00 81.06 98 ASN A O 1
ATOM 772 N N . SER A 1 99 ? -6.844 15.540 -3.911 1.00 84.25 99 SER A N 1
ATOM 773 C CA . SER A 1 99 ? -7.907 15.472 -2.902 1.00 84.25 99 SER A CA 1
ATOM 774 C C . SER A 1 99 ? -8.082 14.066 -2.312 1.00 84.25 99 SER A C 1
ATOM 776 O O . SER A 1 99 ? -8.421 13.937 -1.137 1.00 84.25 99 SER A O 1
ATOM 778 N N . CYS A 1 100 ? -7.800 13.019 -3.099 1.00 86.00 100 CYS A N 1
ATOM 779 C CA . CYS A 1 100 ? -7.752 11.643 -2.613 1.00 86.00 100 CYS A CA 1
ATOM 780 C C . CYS A 1 100 ? -6.590 11.486 -1.630 1.00 86.00 100 CYS A C 1
ATOM 782 O O . CYS A 1 100 ? -6.812 11.019 -0.519 1.00 86.00 100 CYS A O 1
ATOM 784 N N . TYR A 1 101 ? -5.380 11.934 -1.987 1.00 88.50 101 TYR A N 1
ATOM 785 C CA . TYR A 1 101 ? -4.228 11.890 -1.079 1.00 88.50 101 TYR A CA 1
ATOM 786 C C . TYR A 1 101 ? -4.509 12.631 0.235 1.00 88.50 101 TYR A C 1
ATOM 788 O O . TYR A 1 101 ? -4.326 12.064 1.308 1.00 88.50 101 TYR A O 1
ATOM 796 N N . GLU A 1 102 ? -5.030 13.858 0.167 1.00 88.00 102 GLU A N 1
ATOM 797 C CA . GLU A 1 102 ? -5.351 14.643 1.361 1.00 88.00 102 GLU A CA 1
ATOM 798 C C . GLU A 1 102 ? -6.421 13.987 2.249 1.00 88.00 102 GLU A C 1
ATOM 800 O O . GLU A 1 102 ? -6.372 14.131 3.470 1.00 88.00 102 GLU A O 1
ATOM 805 N N . MET A 1 103 ? -7.395 13.282 1.661 1.00 91.06 103 MET A N 1
ATOM 806 C CA . MET A 1 103 ? -8.389 12.499 2.403 1.00 91.06 103 MET A CA 1
ATOM 807 C C . MET A 1 103 ? -7.731 11.325 3.140 1.00 91.06 103 MET A C 1
ATOM 809 O O . MET A 1 103 ? -7.980 11.144 4.334 1.00 91.06 103 MET A O 1
ATOM 813 N N . LEU A 1 104 ? -6.875 10.562 2.451 1.00 90.62 104 LEU A N 1
ATOM 814 C CA . LEU A 1 104 ? -6.170 9.414 3.030 1.00 90.62 104 LEU A CA 1
ATOM 815 C C . LEU A 1 104 ? -5.170 9.846 4.116 1.00 90.62 104 LEU A C 1
ATOM 817 O O . LEU A 1 104 ? -5.121 9.258 5.192 1.00 90.62 104 LEU A O 1
ATOM 821 N N . GLU A 1 105 ? -4.410 10.916 3.885 1.00 91.06 105 GLU A N 1
ATOM 822 C CA . GLU A 1 105 ? -3.499 11.466 4.891 1.00 91.06 105 GLU A CA 1
ATOM 823 C C . GLU A 1 105 ? -4.279 11.975 6.114 1.00 91.06 105 GLU A C 1
ATOM 825 O O . GLU A 1 105 ? -3.888 11.742 7.260 1.00 91.06 105 GLU A O 1
ATOM 830 N N . ARG A 1 106 ? -5.419 12.646 5.891 1.00 89.12 106 ARG A N 1
ATOM 831 C CA . ARG A 1 106 ? -6.250 13.171 6.978 1.00 89.12 106 ARG A CA 1
ATOM 832 C C . ARG A 1 106 ? -6.791 12.056 7.859 1.00 89.12 106 ARG A C 1
ATOM 834 O O . ARG A 1 106 ? -6.699 12.202 9.073 1.00 89.12 106 ARG A O 1
ATOM 841 N N . ILE A 1 107 ? -7.343 10.988 7.280 1.00 90.00 107 ILE A N 1
ATOM 842 C CA . ILE A 1 107 ? -7.921 9.896 8.072 1.00 90.00 107 ILE A CA 1
ATOM 843 C C . ILE A 1 107 ? -6.849 9.154 8.880 1.00 90.00 107 ILE A C 1
ATOM 845 O O . ILE A 1 107 ? -7.114 8.803 10.024 1.00 90.00 107 ILE A O 1
ATOM 849 N N . LEU A 1 108 ? -5.625 9.013 8.353 1.00 89.88 108 LEU A N 1
ATOM 850 C CA . LEU A 1 108 ? -4.502 8.436 9.101 1.00 89.88 108 LEU A CA 1
ATOM 851 C C . LEU A 1 108 ? -4.077 9.304 10.293 1.00 89.88 108 LEU A C 1
ATOM 853 O O . LEU A 1 108 ? -3.811 8.772 11.365 1.00 89.88 108 LEU A O 1
ATOM 857 N N . ARG A 1 109 ? -4.071 10.637 10.155 1.00 87.81 109 ARG A N 1
ATOM 858 C CA . ARG A 1 109 ? -3.750 11.542 11.280 1.00 87.81 109 ARG A CA 1
ATOM 859 C C . ARG A 1 109 ? -4.748 11.460 12.432 1.00 87.81 109 ARG A C 1
ATOM 861 O O . ARG A 1 109 ? -4.387 11.771 13.560 1.00 87.81 109 ARG A O 1
ATOM 868 N N . VAL A 1 110 ? -5.997 11.096 12.147 1.00 88.12 110 VAL A N 1
ATOM 869 C CA . VAL A 1 110 ? -7.058 10.945 13.156 1.00 88.12 110 VAL A CA 1
ATOM 870 C C . VAL A 1 110 ? -7.472 9.483 13.348 1.00 88.12 110 VAL A C 1
ATOM 872 O O . VAL A 1 110 ? -8.574 9.226 13.828 1.00 88.12 110 VAL A O 1
ATOM 875 N N . LYS A 1 111 ? -6.601 8.532 12.978 1.00 89.88 111 LYS A N 1
ATOM 876 C CA . LYS A 1 111 ? -6.868 7.084 12.968 1.00 89.88 111 LYS A CA 1
ATOM 877 C C . LYS A 1 111 ? -7.500 6.605 14.271 1.00 89.88 111 LYS A C 1
ATOM 879 O O . LYS A 1 111 ? -8.614 6.088 14.250 1.00 89.88 111 LYS A O 1
ATOM 884 N N . ASP A 1 112 ? -6.842 6.850 15.399 1.00 88.50 112 ASP A N 1
ATOM 885 C CA . ASP A 1 112 ? -7.287 6.329 16.696 1.00 88.50 112 ASP A CA 1
ATOM 886 C C . ASP A 1 112 ? -8.619 6.947 17.146 1.00 88.50 112 ASP A C 1
ATOM 888 O O . ASP A 1 112 ? -9.489 6.258 17.686 1.00 88.50 112 ASP A O 1
ATOM 892 N N . ALA A 1 113 ? -8.826 8.234 16.849 1.00 88.06 113 ALA A N 1
ATOM 893 C CA . ALA A 1 113 ? -10.078 8.925 17.138 1.00 88.06 113 ALA A CA 1
ATOM 894 C C . ALA A 1 113 ? -11.234 8.397 16.273 1.00 88.06 113 ALA A C 1
ATOM 896 O O . ALA A 1 113 ? -12.350 8.227 16.769 1.00 88.06 113 ALA A O 1
ATOM 897 N N . VAL A 1 114 ? -10.976 8.103 14.994 1.00 88.56 114 VAL A N 1
ATOM 898 C CA . VAL A 1 114 ? -11.960 7.517 14.074 1.00 88.56 114 VAL A CA 1
ATOM 899 C C . VAL A 1 114 ? -12.318 6.097 14.501 1.00 88.56 114 VAL A C 1
ATOM 901 O O . VAL A 1 114 ? -13.505 5.803 14.612 1.00 88.56 114 VAL A O 1
ATOM 904 N N . ILE A 1 115 ? -11.331 5.250 14.812 1.00 89.44 115 ILE A N 1
ATOM 905 C CA . ILE A 1 115 ? -11.555 3.876 15.294 1.00 89.44 115 ILE A CA 1
ATOM 906 C C . ILE A 1 115 ? -12.404 3.896 16.568 1.00 89.44 115 ILE A C 1
ATOM 908 O O . ILE A 1 115 ? -13.433 3.227 16.634 1.00 89.44 115 ILE A O 1
ATOM 912 N N . SER A 1 116 ? -12.021 4.719 17.549 1.00 87.88 116 SER A N 1
ATOM 913 C CA . SER A 1 116 ? -12.735 4.826 18.827 1.00 87.88 116 SER A CA 1
ATOM 914 C C . SER A 1 116 ? -14.168 5.334 18.645 1.00 87.88 116 SER A C 1
ATOM 916 O O . SER A 1 116 ? -15.100 4.833 19.268 1.00 87.88 116 SER A O 1
ATOM 918 N N . THR A 1 117 ? -14.373 6.315 17.761 1.00 87.06 117 THR A N 1
ATOM 919 C CA . THR A 1 117 ? -15.708 6.878 17.505 1.00 87.06 117 THR A CA 1
ATOM 920 C C . THR A 1 117 ? -16.603 5.895 16.749 1.00 87.06 117 THR A C 1
ATOM 922 O O . THR A 1 117 ? -17.775 5.742 17.098 1.00 87.06 117 THR A O 1
ATOM 925 N N . LEU A 1 118 ? -16.069 5.206 15.735 1.00 89.38 118 LEU A N 1
ATOM 926 C CA . LEU A 1 118 ? -16.811 4.199 14.976 1.00 89.38 118 LEU A CA 1
ATOM 927 C C . LEU A 1 118 ? -17.163 2.990 15.843 1.00 89.38 118 LEU A C 1
ATOM 929 O O . LEU A 1 118 ? -18.294 2.528 15.765 1.00 89.38 118 LEU A O 1
ATOM 933 N N . ALA A 1 119 ? -16.271 2.542 16.730 1.00 89.44 119 ALA A N 1
ATOM 934 C CA . ALA A 1 119 ? -16.563 1.454 17.663 1.00 89.44 119 ALA A CA 1
ATOM 935 C C . ALA A 1 119 ? -17.777 1.749 18.568 1.00 89.44 119 ALA A C 1
ATOM 937 O O . ALA A 1 119 ? -18.518 0.836 18.919 1.00 89.44 119 ALA A O 1
ATOM 938 N N . LEU A 1 120 ? -18.003 3.022 18.915 1.00 85.56 120 LEU A N 1
ATOM 939 C CA . LEU A 1 120 ? -19.103 3.447 19.787 1.00 85.56 120 LEU A CA 1
ATOM 940 C C . LEU A 1 120 ? -20.427 3.687 19.054 1.00 85.56 120 LEU A C 1
ATOM 942 O O . LEU A 1 120 ? -21.485 3.501 19.649 1.00 85.56 120 LEU A O 1
ATOM 946 N N . ILE A 1 121 ? -20.386 4.170 17.809 1.00 86.50 121 ILE A N 1
ATOM 947 C CA . ILE A 1 121 ? -21.595 4.616 17.095 1.00 86.50 121 ILE A CA 1
ATOM 948 C C . ILE A 1 121 ? -21.985 3.653 15.972 1.00 86.50 121 ILE A C 1
ATOM 950 O O . ILE A 1 121 ? -23.174 3.448 15.729 1.00 86.50 121 ILE A O 1
ATOM 954 N N . ARG A 1 122 ? -21.007 3.103 15.244 1.00 84.25 122 ARG A N 1
ATOM 955 C CA . ARG A 1 122 ? -21.253 2.310 14.036 1.00 84.25 122 ARG A CA 1
ATOM 956 C C . ARG A 1 122 ? -20.057 1.433 13.667 1.00 84.25 122 ARG A C 1
ATOM 958 O O . ARG A 1 122 ? -19.289 1.750 12.754 1.00 84.25 122 ARG A O 1
ATOM 965 N N . ASN A 1 123 ? -19.897 0.332 14.395 1.00 85.56 123 ASN A N 1
ATOM 966 C CA . ASN A 1 123 ? -18.717 -0.518 14.273 1.00 85.56 123 ASN A CA 1
ATOM 967 C C . ASN A 1 123 ? -18.633 -1.238 12.914 1.00 85.56 123 ASN A C 1
ATOM 969 O O . ASN A 1 123 ? -17.534 -1.571 12.485 1.00 85.56 123 ASN A O 1
ATOM 973 N N . GLU A 1 124 ? -19.746 -1.422 12.186 1.00 85.12 124 GLU A N 1
ATOM 974 C CA . GLU A 1 124 ? -19.712 -2.075 10.867 1.00 85.12 124 GLU A CA 1
ATOM 975 C C . GLU A 1 124 ? -18.945 -1.288 9.788 1.00 85.12 124 GLU A C 1
ATOM 977 O O . GLU A 1 124 ? -18.555 -1.859 8.774 1.00 85.12 124 GLU A O 1
ATOM 982 N N . LEU A 1 125 ? -18.718 0.016 9.989 1.00 85.38 125 LEU A N 1
ATOM 983 C CA . LEU A 1 125 ? -17.931 0.849 9.070 1.00 85.38 125 LEU A CA 1
ATOM 984 C C . LEU A 1 125 ? -16.433 0.851 9.397 1.00 85.38 125 LEU A C 1
ATOM 986 O O . LEU A 1 125 ? -15.666 1.533 8.717 1.00 85.38 125 LEU A O 1
ATOM 990 N N . ASN A 1 126 ? -16.009 0.153 10.452 1.00 86.94 126 ASN A N 1
ATOM 991 C CA . ASN A 1 126 ? -14.623 0.172 10.885 1.00 86.94 126 ASN A CA 1
ATOM 992 C C . ASN A 1 126 ? -13.733 -0.630 9.925 1.00 86.94 126 ASN A C 1
ATOM 994 O O . ASN A 1 126 ? -14.095 -1.707 9.453 1.00 86.94 126 ASN A O 1
ATOM 998 N N . LEU A 1 127 ? -12.553 -0.087 9.637 1.00 87.25 127 LEU A N 1
ATOM 999 C CA . LEU A 1 127 ? -11.570 -0.731 8.773 1.00 87.25 127 LEU A CA 1
ATOM 1000 C C . LEU A 1 127 ? -10.836 -1.835 9.536 1.00 87.25 127 LEU A C 1
ATOM 1002 O O . LEU A 1 127 ? -10.536 -1.688 10.724 1.00 87.25 127 LEU A O 1
ATOM 1006 N N . GLN A 1 128 ? -10.487 -2.917 8.840 1.00 85.31 128 GLN A N 1
ATOM 1007 C CA . GLN A 1 128 ? -9.660 -3.967 9.430 1.00 85.31 128 GLN A CA 1
ATOM 1008 C C . GLN A 1 128 ? -8.221 -3.474 9.632 1.00 85.31 128 GLN A C 1
ATOM 1010 O O . GLN A 1 128 ? -7.756 -2.560 8.952 1.00 85.31 128 GLN A O 1
ATOM 1015 N N . ILE A 1 129 ? -7.471 -4.119 10.530 1.00 82.00 129 ILE A N 1
ATOM 1016 C CA . ILE A 1 129 ? -6.053 -3.789 10.769 1.00 82.00 129 ILE A CA 1
ATOM 1017 C C . ILE A 1 129 ? -5.259 -3.832 9.450 1.00 82.00 129 ILE A C 1
ATOM 1019 O O . ILE A 1 129 ? -4.485 -2.921 9.164 1.00 82.00 129 ILE A O 1
ATOM 1023 N N . ALA A 1 130 ? -5.529 -4.827 8.597 1.00 78.44 130 ALA A N 1
ATOM 1024 C CA . ALA A 1 130 ? -4.907 -4.951 7.280 1.00 78.44 130 ALA A CA 1
ATOM 1025 C C . ALA A 1 130 ? -5.222 -3.772 6.336 1.00 78.44 130 ALA A C 1
ATOM 1027 O O . ALA A 1 130 ? -4.340 -3.361 5.579 1.00 78.44 130 ALA A O 1
ATOM 1028 N N . ASP A 1 131 ? -6.435 -3.205 6.390 1.00 86.31 131 ASP A N 1
ATOM 1029 C CA . ASP A 1 131 ? -6.817 -2.029 5.594 1.00 86.31 131 ASP A CA 1
ATOM 1030 C C . ASP A 1 131 ? -6.002 -0.794 6.035 1.00 86.31 131 ASP A C 1
ATOM 1032 O O . ASP A 1 131 ? -5.515 -0.033 5.196 1.00 86.31 131 ASP A O 1
ATOM 1036 N N . TRP A 1 132 ? -5.791 -0.614 7.346 1.00 86.81 132 TRP A N 1
ATOM 1037 C CA . TRP A 1 132 ? -4.980 0.486 7.887 1.00 86.81 132 TRP A CA 1
ATOM 1038 C C . TRP A 1 132 ? -3.504 0.388 7.486 1.00 86.81 132 TRP A C 1
ATOM 1040 O O . TRP A 1 132 ? -2.925 1.384 7.056 1.00 86.81 132 TRP A O 1
ATOM 1050 N N . GLU A 1 133 ? -2.905 -0.805 7.552 1.00 83.94 133 GLU A N 1
ATOM 1051 C CA . GLU A 1 133 ? -1.526 -1.038 7.086 1.00 83.94 133 GLU A CA 1
ATOM 1052 C C . GLU A 1 133 ? -1.364 -0.697 5.597 1.00 83.94 133 GLU A C 1
ATOM 1054 O O . GLU A 1 133 ? -0.352 -0.136 5.155 1.00 83.94 133 GLU A O 1
ATOM 1059 N N . VAL A 1 134 ? -2.376 -1.043 4.795 1.00 83.06 134 VAL A N 1
ATOM 1060 C CA . VAL A 1 134 ? -2.402 -0.709 3.374 1.00 83.06 134 VAL A CA 1
ATOM 1061 C C . VAL A 1 134 ? -2.466 0.805 3.185 1.00 83.06 134 VAL A C 1
ATOM 1063 O O . VAL A 1 134 ? -1.680 1.339 2.405 1.00 83.06 134 VAL A O 1
ATOM 1066 N N . LEU A 1 135 ? -3.337 1.507 3.912 1.00 88.75 135 LEU A N 1
ATOM 1067 C CA . LEU A 1 135 ? -3.448 2.965 3.835 1.00 88.75 135 LEU A CA 1
ATOM 1068 C C . LEU A 1 135 ? -2.135 3.674 4.175 1.00 88.75 135 LEU A C 1
ATOM 1070 O O . LEU A 1 135 ? -1.721 4.564 3.431 1.00 88.75 135 LEU A O 1
ATOM 1074 N N . GLU A 1 136 ? -1.454 3.258 5.243 1.00 87.69 136 GLU A N 1
ATOM 1075 C CA . GLU A 1 136 ? -0.146 3.801 5.633 1.00 87.69 136 GLU A CA 1
ATOM 1076 C C . GLU A 1 136 ? 0.891 3.609 4.517 1.00 87.69 136 GLU A C 1
ATOM 1078 O O . GLU A 1 136 ? 1.596 4.548 4.135 1.00 87.69 136 GLU A O 1
ATOM 1083 N N . THR A 1 137 ? 0.913 2.417 3.911 1.00 82.00 137 THR A N 1
ATOM 1084 C CA . THR A 1 137 ? 1.791 2.107 2.773 1.00 82.00 137 THR A CA 1
ATOM 1085 C C . THR A 1 137 ? 1.475 2.994 1.562 1.00 82.00 137 THR A C 1
ATOM 1087 O O . THR A 1 137 ? 2.379 3.547 0.935 1.00 82.00 137 THR A O 1
ATOM 1090 N N . VAL A 1 138 ? 0.192 3.142 1.223 1.00 87.12 138 VAL A N 1
ATOM 1091 C CA . VAL A 1 138 ? -0.279 3.927 0.074 1.00 87.12 138 VAL A CA 1
ATOM 1092 C C . VAL A 1 138 ? 0.074 5.397 0.237 1.00 87.12 138 VAL A C 1
ATOM 1094 O O . VAL A 1 138 ? 0.614 5.997 -0.691 1.00 87.12 138 VAL A O 1
ATOM 1097 N N . VAL A 1 139 ? -0.205 5.984 1.401 1.00 88.19 139 VAL A N 1
ATOM 1098 C CA . VAL A 1 139 ? 0.081 7.399 1.664 1.00 88.19 139 VAL A CA 1
ATOM 1099 C C . VAL A 1 139 ? 1.583 7.662 1.587 1.00 88.19 139 VAL A C 1
ATOM 1101 O O . VAL A 1 139 ? 1.987 8.633 0.950 1.00 88.19 139 VAL A O 1
ATOM 1104 N N . ALA A 1 140 ? 2.418 6.765 2.119 1.00 84.25 140 ALA A N 1
ATOM 1105 C CA . ALA A 1 140 ? 3.870 6.874 1.992 1.00 84.25 140 ALA A CA 1
ATOM 1106 C C . ALA A 1 140 ? 4.347 6.844 0.525 1.00 84.25 140 ALA A C 1
ATOM 1108 O O . ALA A 1 140 ? 5.249 7.594 0.162 1.00 84.25 140 ALA A O 1
ATOM 1109 N N . ILE A 1 141 ? 3.729 6.018 -0.331 1.00 83.75 141 ILE A N 1
ATOM 1110 C CA . ILE A 1 141 ? 4.046 5.964 -1.769 1.00 83.75 141 ILE A CA 1
ATOM 1111 C C . ILE A 1 141 ? 3.570 7.225 -2.491 1.00 83.75 141 ILE A C 1
ATOM 1113 O O . ILE A 1 141 ? 4.287 7.736 -3.343 1.00 83.75 141 ILE A O 1
ATOM 1117 N N . LEU A 1 142 ? 2.365 7.716 -2.189 1.00 85.31 142 LEU A N 1
ATOM 1118 C CA . LEU A 1 142 ? 1.753 8.851 -2.884 1.00 85.31 142 LEU A CA 1
ATOM 1119 C C . LEU A 1 142 ? 2.365 10.203 -2.494 1.00 85.31 142 LEU A C 1
ATOM 1121 O O . LEU A 1 142 ? 2.352 11.123 -3.311 1.00 85.31 142 LEU A O 1
ATOM 1125 N N . LYS A 1 143 ? 2.925 10.320 -1.286 1.00 84.75 143 LYS A N 1
ATOM 1126 C CA . LYS A 1 143 ? 3.539 11.547 -0.762 1.00 84.75 143 LYS A CA 1
ATOM 1127 C C . LYS A 1 143 ? 4.546 12.216 -1.719 1.00 84.75 143 LYS A C 1
ATOM 1129 O O . LYS A 1 143 ? 4.329 13.385 -2.035 1.00 84.75 143 LYS A O 1
ATOM 1134 N N . PRO A 1 144 ? 5.581 11.534 -2.252 1.00 81.75 144 PRO A N 1
ATOM 1135 C CA . PRO A 1 144 ? 6.521 12.164 -3.184 1.00 81.75 144 PRO A CA 1
ATOM 1136 C C . PRO A 1 144 ? 5.840 12.653 -4.469 1.00 81.75 144 PRO A C 1
ATOM 1138 O O . PRO A 1 144 ? 6.150 13.732 -4.967 1.00 81.75 144 PRO A O 1
ATOM 1141 N N . PHE A 1 145 ? 4.862 11.909 -4.996 1.00 82.50 145 PHE A N 1
ATOM 1142 C CA . PHE A 1 145 ? 4.100 12.351 -6.168 1.00 82.50 145 PHE A CA 1
ATOM 1143 C C . PHE A 1 145 ? 3.271 13.602 -5.863 1.00 82.50 145 PHE A C 1
ATOM 1145 O O . PHE A 1 145 ? 3.087 14.448 -6.740 1.00 82.50 145 PHE A O 1
ATOM 1152 N N . PHE A 1 146 ? 2.764 13.719 -4.634 1.00 84.00 146 PHE A N 1
ATOM 1153 C CA . PHE A 1 146 ? 1.939 14.841 -4.206 1.00 84.00 146 PHE A CA 1
ATOM 1154 C C . PHE A 1 146 ? 2.796 16.096 -4.075 1.00 84.00 146 PHE A C 1
ATOM 1156 O O . PHE A 1 146 ? 2.457 17.120 -4.661 1.00 84.00 146 PHE A O 1
ATOM 1163 N N . GLU A 1 147 ? 3.944 15.992 -3.404 1.00 80.56 147 GLU A N 1
ATOM 1164 C CA . GLU A 1 147 ? 4.918 17.079 -3.263 1.00 80.56 147 GLU A CA 1
ATOM 1165 C C . GLU A 1 147 ? 5.378 17.593 -4.633 1.00 80.56 147 GLU A C 1
ATOM 1167 O O . GLU A 1 147 ? 5.278 18.789 -4.909 1.00 80.56 147 GLU A O 1
ATOM 1172 N N . VAL A 1 148 ? 5.753 16.684 -5.542 1.00 79.31 148 VAL A N 1
ATOM 1173 C CA . VAL A 1 148 ? 6.133 17.038 -6.918 1.00 79.31 148 VAL A CA 1
ATOM 1174 C C . VAL A 1 148 ? 4.971 17.687 -7.672 1.00 79.31 148 VAL A C 1
ATOM 1176 O O . VAL A 1 148 ? 5.170 18.659 -8.396 1.00 79.31 148 VAL A O 1
ATOM 1179 N N . THR A 1 149 ? 3.741 17.190 -7.515 1.00 78.19 149 THR A N 1
ATOM 1180 C CA . THR A 1 149 ? 2.571 17.788 -8.179 1.00 78.19 149 THR A CA 1
ATOM 1181 C C . THR A 1 149 ? 2.297 19.193 -7.666 1.00 78.19 149 THR A C 1
ATOM 1183 O O . THR A 1 149 ? 1.992 20.071 -8.470 1.00 78.19 149 THR A O 1
ATOM 1186 N N . VAL A 1 150 ? 2.401 19.421 -6.356 1.00 77.00 150 VAL A N 1
ATOM 1187 C CA . VAL A 1 150 ? 2.219 20.742 -5.739 1.00 77.00 150 VAL A CA 1
ATOM 1188 C C . VAL A 1 150 ? 3.303 21.705 -6.215 1.00 77.00 150 VAL A C 1
ATOM 1190 O O . VAL A 1 150 ? 2.983 22.824 -6.613 1.00 77.00 150 VAL A O 1
ATOM 1193 N N . GLU A 1 151 ? 4.558 21.260 -6.256 1.0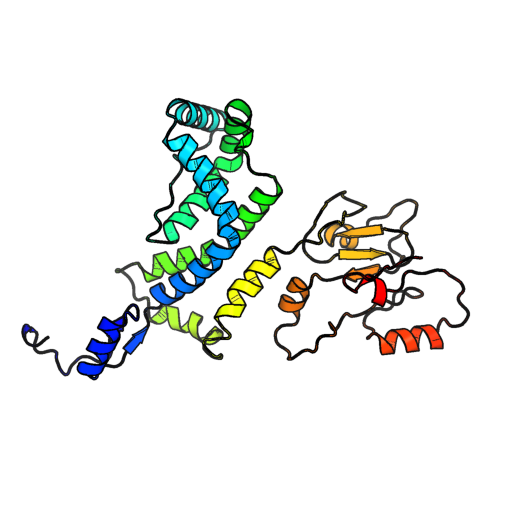0 74.19 151 GLU A N 1
ATOM 1194 C CA . GLU A 1 151 ? 5.678 22.072 -6.730 1.00 74.19 151 GLU A CA 1
ATOM 1195 C C . GLU A 1 151 ? 5.527 22.432 -8.215 1.00 74.19 151 GLU A C 1
ATOM 1197 O O . GLU A 1 151 ? 5.606 23.606 -8.579 1.00 74.19 151 GLU A O 1
ATOM 1202 N N . VAL A 1 152 ? 5.232 21.452 -9.074 1.00 71.00 152 VAL A N 1
ATOM 1203 C CA . VAL A 1 152 ? 5.074 21.659 -10.525 1.00 71.00 152 VAL A CA 1
ATOM 1204 C C . VAL A 1 152 ? 3.820 22.472 -10.861 1.00 71.00 152 VAL A C 1
ATOM 1206 O O . VAL A 1 152 ? 3.808 23.197 -11.853 1.00 71.00 152 VAL A O 1
ATOM 1209 N N . SER A 1 153 ? 2.769 22.370 -10.046 1.00 68.62 153 SER A N 1
ATOM 1210 C CA . SER A 1 153 ? 1.542 23.160 -10.218 1.00 68.62 153 SER A CA 1
ATOM 1211 C C . SER A 1 153 ? 1.668 24.582 -9.665 1.00 68.62 153 SER A C 1
ATOM 1213 O O . SER A 1 153 ? 0.771 25.397 -9.890 1.00 68.62 153 SER A O 1
ATOM 1215 N N . SER A 1 154 ? 2.748 24.899 -8.942 1.00 64.12 154 SER A N 1
ATOM 1216 C CA . SER A 1 154 ? 3.003 26.253 -8.459 1.00 64.12 154 SER A CA 1
ATOM 1217 C C . SER A 1 154 ? 3.450 27.147 -9.623 1.00 64.12 154 SER A C 1
ATOM 1219 O O . SER A 1 154 ? 4.406 26.852 -10.335 1.00 64.12 154 SER A O 1
ATOM 1221 N N . GLN A 1 155 ? 2.741 28.255 -9.842 1.00 51.88 155 GLN A N 1
ATOM 1222 C CA . GLN A 1 155 ? 3.008 29.179 -10.956 1.00 51.88 155 GLN A CA 1
ATOM 1223 C C . GLN A 1 155 ? 4.180 30.145 -10.681 1.00 51.88 155 GLN A C 1
ATOM 1225 O O . GLN A 1 155 ? 4.510 30.959 -11.538 1.00 51.88 155 GLN A O 1
ATOM 1230 N N . ASN A 1 156 ? 4.823 30.052 -9.509 1.00 47.91 156 ASN A N 1
ATOM 1231 C CA . ASN A 1 156 ? 5.746 31.074 -8.997 1.00 47.91 156 ASN A CA 1
ATOM 1232 C C . ASN A 1 156 ? 7.240 30.699 -9.066 1.00 47.91 156 ASN A C 1
ATOM 1234 O O . ASN A 1 156 ? 8.073 31.498 -8.644 1.00 47.91 156 ASN A O 1
ATOM 1238 N N . HIS A 1 157 ? 7.613 29.522 -9.586 1.00 49.78 157 HIS A N 1
ATOM 1239 C CA . HIS A 1 157 ? 9.019 29.098 -9.663 1.00 49.78 157 HIS A CA 1
ATOM 1240 C C . HIS A 1 157 ? 9.357 28.362 -10.968 1.00 49.78 157 HIS A C 1
ATOM 1242 O O . HIS A 1 157 ? 8.508 27.733 -11.594 1.00 49.78 157 HIS A O 1
ATOM 1248 N N . VAL A 1 158 ? 10.632 28.426 -11.376 1.00 48.66 158 VAL A N 1
ATOM 1249 C CA . VAL A 1 158 ? 11.155 27.731 -12.564 1.00 48.66 158 VAL A CA 1
ATOM 1250 C C . VAL A 1 158 ? 11.161 26.221 -12.307 1.00 48.66 158 VAL A C 1
ATOM 1252 O O . VAL A 1 158 ? 12.004 25.700 -11.580 1.00 48.66 158 VAL A O 1
ATOM 1255 N N . THR A 1 159 ? 10.206 25.511 -12.899 1.00 54.50 159 THR A N 1
ATOM 1256 C CA . THR A 1 159 ? 10.000 24.063 -12.722 1.00 54.50 159 THR A CA 1
ATOM 1257 C C . THR A 1 159 ? 10.772 23.221 -13.744 1.00 54.50 159 THR A C 1
ATOM 1259 O O . THR A 1 159 ? 11.190 22.106 -13.442 1.00 54.50 159 THR A O 1
ATOM 1262 N N . LEU A 1 160 ? 11.049 23.766 -14.935 1.00 51.66 160 LEU A N 1
ATOM 1263 C CA . LEU A 1 160 ? 11.712 23.062 -16.047 1.00 51.66 160 LEU A CA 1
ATOM 1264 C C . LEU A 1 160 ? 13.155 22.617 -15.749 1.00 51.66 160 LEU A C 1
ATOM 1266 O O . LEU A 1 160 ? 13.535 21.511 -16.125 1.00 51.66 160 LEU A O 1
ATOM 1270 N N . SER A 1 161 ? 13.949 23.428 -15.045 1.00 52.53 161 SER A N 1
ATOM 1271 C CA . SER A 1 161 ? 15.346 23.105 -14.706 1.00 52.53 161 SER A CA 1
ATOM 1272 C C . SER A 1 161 ? 15.473 21.979 -13.671 1.00 52.53 161 SER A C 1
ATOM 1274 O O . SER A 1 161 ? 16.461 21.250 -13.679 1.00 52.53 161 SER A O 1
ATOM 1276 N N . LYS A 1 162 ? 14.454 21.778 -12.825 1.00 50.31 162 LYS A N 1
ATOM 1277 C CA . LYS A 1 162 ? 14.409 20.698 -11.823 1.00 50.31 162 LYS A CA 1
ATOM 1278 C C . LYS A 1 162 ? 13.941 19.356 -12.401 1.00 50.31 162 LYS A C 1
ATOM 1280 O O . LYS A 1 162 ? 14.337 18.304 -11.908 1.00 50.31 162 LYS A O 1
ATOM 1285 N N . ILE A 1 163 ? 13.152 19.380 -13.481 1.00 50.84 163 ILE A N 1
ATOM 1286 C CA . ILE A 1 163 ? 12.639 18.174 -14.161 1.00 50.84 163 ILE A CA 1
ATOM 1287 C C . ILE A 1 163 ? 13.762 17.392 -14.870 1.00 50.84 163 ILE A C 1
ATOM 1289 O O . ILE A 1 163 ? 13.659 16.172 -15.008 1.00 50.84 163 ILE A O 1
ATOM 1293 N N . SER A 1 164 ? 14.864 18.048 -15.263 1.00 41.44 164 SER A N 1
ATOM 1294 C CA . SER A 1 164 ? 16.005 17.393 -15.928 1.00 41.44 164 SER A CA 1
ATOM 1295 C C . SER A 1 164 ? 16.605 16.244 -15.106 1.00 41.44 164 SER A C 1
ATOM 1297 O O . SER A 1 164 ? 17.007 15.245 -15.690 1.00 41.44 164 SER A O 1
ATOM 1299 N N . ASN A 1 165 ? 16.601 16.329 -13.771 1.00 37.75 165 ASN A N 1
ATOM 1300 C CA . ASN A 1 165 ? 17.124 15.265 -12.899 1.00 37.75 165 ASN A CA 1
ATOM 1301 C C . ASN A 1 165 ? 16.157 14.084 -12.723 1.00 37.75 165 ASN A C 1
ATOM 1303 O O . ASN A 1 165 ? 16.578 12.993 -12.352 1.00 37.75 165 ASN A O 1
ATOM 1307 N N . ILE A 1 166 ? 14.867 14.283 -13.007 1.00 45.47 166 ILE A N 1
ATOM 1308 C CA . ILE A 1 166 ? 13.847 13.231 -12.926 1.00 45.47 166 ILE A CA 1
ATOM 1309 C C . ILE A 1 166 ? 13.747 12.487 -14.266 1.00 45.47 166 ILE A C 1
ATOM 1311 O O . ILE A 1 166 ? 13.407 11.315 -14.292 1.00 45.47 166 ILE A O 1
ATOM 1315 N N . ASN A 1 167 ? 14.074 13.116 -15.398 1.00 38.31 167 ASN A N 1
ATOM 1316 C CA . ASN A 1 167 ? 13.916 12.492 -16.718 1.00 38.31 167 ASN A CA 1
ATOM 1317 C C . ASN A 1 167 ? 15.042 11.509 -17.094 1.00 38.31 167 ASN A C 1
ATOM 1319 O O . ASN A 1 167 ? 14.812 10.606 -17.905 1.00 38.31 167 ASN A O 1
ATOM 1323 N N . THR A 1 168 ? 16.236 11.629 -16.503 1.00 32.41 168 THR A N 1
ATOM 1324 C CA . THR A 1 168 ? 17.388 10.757 -16.816 1.00 32.41 168 THR A CA 1
ATOM 1325 C C . THR A 1 168 ? 17.180 9.308 -16.362 1.00 32.41 168 THR A C 1
ATOM 1327 O O . THR A 1 168 ? 17.790 8.403 -16.915 1.00 32.41 168 THR A O 1
ATOM 1330 N N . SER A 1 169 ? 16.259 9.058 -15.427 1.00 35.19 169 SER A N 1
ATOM 1331 C CA . SER A 1 169 ? 15.862 7.713 -14.982 1.00 35.19 169 SER A CA 1
ATOM 1332 C C . SER A 1 169 ? 14.582 7.176 -15.648 1.00 35.19 169 SER A C 1
ATOM 1334 O O . SER A 1 169 ? 14.236 6.017 -15.446 1.00 35.19 169 SER A O 1
ATOM 1336 N N . TYR A 1 170 ? 13.882 7.972 -16.472 1.00 39.84 170 TYR A N 1
ATOM 1337 C CA . TYR A 1 170 ? 12.571 7.612 -17.052 1.00 39.84 170 TYR A CA 1
ATOM 1338 C C . TYR A 1 170 ? 12.502 7.657 -18.592 1.00 39.84 170 TYR A C 1
ATOM 1340 O O . TYR A 1 170 ? 11.419 7.473 -19.170 1.00 39.84 170 TYR A O 1
ATOM 1348 N N . SER A 1 171 ? 13.620 7.904 -19.281 1.00 31.09 171 SER A N 1
ATOM 1349 C CA . SER A 1 171 ? 13.655 8.174 -20.731 1.00 31.09 171 SER A CA 1
ATOM 1350 C C . SER A 1 171 ? 14.121 7.018 -21.628 1.00 31.09 171 SER A C 1
ATOM 1352 O O . SER A 1 171 ? 14.094 7.171 -22.846 1.00 31.09 171 SER A O 1
ATOM 1354 N N . THR A 1 172 ? 14.399 5.825 -21.099 1.00 34.62 172 THR A N 1
ATOM 1355 C CA . THR A 1 172 ? 14.650 4.625 -21.921 1.00 34.62 172 THR A CA 1
ATOM 1356 C C . THR A 1 172 ? 13.549 3.582 -21.714 1.00 34.62 172 THR A C 1
ATOM 1358 O O . THR A 1 172 ? 13.588 2.764 -20.804 1.00 34.62 172 THR A O 1
ATOM 1361 N N . GLY A 1 173 ? 12.507 3.611 -22.553 1.00 33.38 173 GLY A N 1
ATOM 1362 C CA . GLY A 1 173 ? 11.533 2.512 -22.596 1.00 33.38 173 GLY A CA 1
ATOM 1363 C C . GLY A 1 173 ? 10.146 2.884 -23.115 1.00 33.38 173 GLY A C 1
ATOM 1364 O O . GLY A 1 173 ? 9.512 3.823 -22.638 1.00 33.38 173 GLY A O 1
ATOM 1365 N N . ASN A 1 174 ? 9.684 2.103 -24.090 1.00 33.12 174 ASN A N 1
ATOM 1366 C CA . ASN A 1 174 ? 8.372 2.077 -24.751 1.00 33.12 174 ASN A CA 1
ATOM 1367 C C . ASN A 1 174 ? 7.164 2.497 -23.852 1.00 33.12 174 ASN A C 1
ATOM 1369 O O . ASN A 1 174 ? 7.063 2.032 -22.712 1.00 33.12 174 ASN A O 1
ATOM 1373 N N . PRO A 1 175 ? 6.189 3.299 -24.349 1.00 37.91 175 PRO A N 1
ATOM 1374 C CA . PRO A 1 175 ? 4.961 3.689 -23.628 1.00 37.91 175 PRO A CA 1
ATOM 1375 C C . PRO A 1 175 ? 4.145 2.528 -23.027 1.00 37.91 175 PRO A C 1
ATOM 1377 O O . PRO A 1 175 ? 3.414 2.719 -22.053 1.00 37.91 175 PRO A O 1
ATOM 1380 N N . SER A 1 176 ? 4.283 1.320 -23.576 1.00 36.88 176 SER A N 1
ATOM 1381 C CA . SER A 1 176 ? 3.620 0.102 -23.091 1.00 36.88 176 SER A CA 1
ATOM 1382 C C . SER A 1 176 ? 4.287 -0.491 -21.840 1.00 36.88 176 SER A C 1
ATOM 1384 O O . SER A 1 176 ? 3.604 -1.080 -21.006 1.00 36.88 176 SER A O 1
ATOM 1386 N N . ALA A 1 177 ? 5.593 -0.269 -21.647 1.00 41.41 177 ALA A N 1
ATOM 1387 C CA . ALA A 1 177 ? 6.352 -0.748 -20.487 1.00 41.41 177 ALA A CA 1
ATOM 1388 C C . ALA A 1 177 ? 6.132 0.129 -19.236 1.00 41.41 177 ALA A C 1
ATOM 1390 O O . ALA A 1 177 ? 6.077 -0.373 -18.112 1.00 41.41 177 ALA A O 1
ATOM 1391 N N . LYS A 1 178 ? 5.896 1.438 -19.421 1.00 39.81 178 LYS A N 1
ATOM 1392 C CA . LYS A 1 178 ? 5.654 2.397 -18.321 1.00 39.81 178 LYS A CA 1
ATOM 1393 C C . LYS A 1 178 ? 4.329 2.156 -17.583 1.00 39.81 178 LYS A C 1
ATOM 1395 O O . LYS A 1 178 ? 4.233 2.434 -16.391 1.00 39.81 178 LYS A O 1
ATOM 1400 N N . LYS A 1 179 ? 3.330 1.573 -18.263 1.00 38.59 179 LYS A N 1
ATOM 1401 C CA . LYS A 1 179 ? 2.064 1.115 -17.654 1.00 38.59 179 LYS A CA 1
ATOM 1402 C C . LYS A 1 179 ? 2.269 -0.026 -16.649 1.00 38.59 179 LYS A C 1
ATOM 1404 O O . LYS A 1 179 ? 1.444 -0.198 -15.756 1.00 38.59 179 LYS A O 1
ATOM 1409 N N . CYS A 1 180 ? 3.354 -0.792 -16.790 1.00 43.31 180 CYS A N 1
ATOM 1410 C CA . CYS A 1 180 ? 3.615 -1.968 -15.972 1.00 43.31 180 CYS A CA 1
ATOM 1411 C C . CYS A 1 180 ? 4.329 -1.609 -14.661 1.00 43.31 180 CYS A C 1
ATOM 1413 O O . CYS A 1 180 ? 3.947 -2.123 -13.621 1.00 43.31 180 CYS A O 1
ATOM 1415 N N . LEU A 1 181 ? 5.285 -0.671 -14.662 1.00 46.66 181 LEU A N 1
ATOM 1416 C CA . LEU A 1 181 ? 6.152 -0.407 -13.500 1.00 46.66 181 LEU A CA 1
ATOM 1417 C C . LEU A 1 181 ? 5.416 0.100 -12.251 1.00 46.66 181 LEU A C 1
ATOM 1419 O O . LEU A 1 181 ? 5.652 -0.425 -11.169 1.00 46.66 181 LEU A O 1
ATOM 1423 N N . PHE A 1 182 ? 4.489 1.059 -12.374 1.00 44.62 182 PHE A N 1
ATOM 1424 C CA . PHE A 1 182 ? 3.730 1.541 -11.208 1.00 44.62 182 PHE A CA 1
ATOM 1425 C C . PHE A 1 182 ? 2.802 0.452 -10.663 1.00 44.62 182 PHE A C 1
ATOM 1427 O O . PHE A 1 182 ? 2.760 0.217 -9.461 1.00 44.62 182 PHE A O 1
ATOM 1434 N N . ARG A 1 183 ? 2.092 -0.261 -11.548 1.00 44.28 183 ARG A N 1
ATOM 1435 C CA . ARG A 1 183 ? 1.219 -1.378 -11.166 1.00 44.28 183 ARG A CA 1
ATOM 1436 C C . ARG A 1 183 ? 2.019 -2.517 -10.526 1.00 44.28 183 ARG A C 1
ATOM 1438 O O . ARG A 1 183 ? 1.563 -3.069 -9.537 1.00 44.28 183 ARG A O 1
ATOM 1445 N N . ARG A 1 184 ? 3.212 -2.829 -11.040 1.00 49.09 184 ARG A N 1
ATOM 1446 C CA . ARG A 1 184 ? 4.113 -3.879 -10.536 1.00 49.09 184 ARG A CA 1
ATOM 1447 C C . ARG A 1 184 ? 4.731 -3.481 -9.193 1.00 49.09 184 ARG A C 1
ATOM 1449 O O . ARG A 1 184 ? 4.644 -4.261 -8.260 1.00 49.09 184 ARG A O 1
ATOM 1456 N N . TYR A 1 185 ? 5.213 -2.244 -9.038 1.00 48.62 185 TYR A N 1
ATOM 1457 C CA . TYR A 1 185 ? 5.707 -1.706 -7.759 1.00 48.62 185 TYR A CA 1
ATOM 1458 C C . TYR A 1 185 ? 4.608 -1.653 -6.685 1.00 48.62 185 TYR A C 1
ATOM 1460 O O . TYR A 1 185 ? 4.825 -2.010 -5.528 1.00 48.62 185 TYR A O 1
ATOM 1468 N N . PHE A 1 186 ? 3.401 -1.241 -7.075 1.00 48.06 186 PHE A N 1
ATOM 1469 C CA . PHE A 1 186 ? 2.254 -1.133 -6.182 1.00 48.06 186 PHE A CA 1
ATOM 1470 C C . PHE A 1 186 ? 1.698 -2.506 -5.769 1.00 48.06 186 PHE A C 1
ATOM 1472 O O . PHE A 1 186 ? 1.439 -2.721 -4.588 1.00 48.06 186 PHE A O 1
ATOM 1479 N N . LEU A 1 187 ? 1.565 -3.454 -6.706 1.00 49.66 187 LEU A N 1
ATOM 1480 C CA . LEU A 1 187 ? 1.180 -4.839 -6.405 1.00 49.66 187 LEU A CA 1
ATOM 1481 C C . LEU A 1 187 ? 2.270 -5.570 -5.605 1.00 49.66 187 LEU A C 1
ATOM 1483 O O . LEU A 1 187 ? 1.936 -6.319 -4.692 1.00 49.66 187 LEU A O 1
ATOM 1487 N N . ALA A 1 188 ? 3.556 -5.321 -5.871 1.00 47.41 188 ALA A N 1
ATOM 1488 C CA . ALA A 1 188 ? 4.661 -5.891 -5.098 1.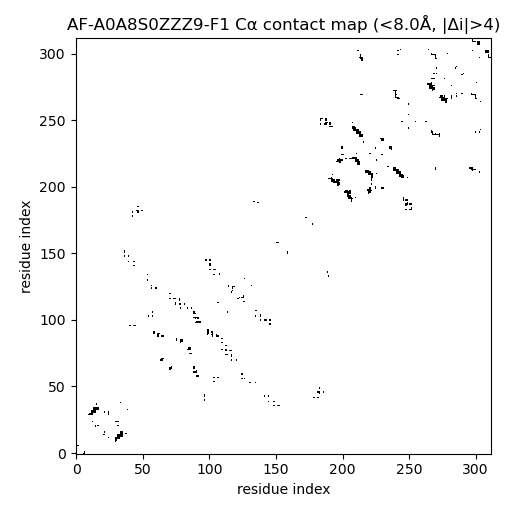00 47.41 188 ALA A CA 1
ATOM 1489 C C . ALA A 1 188 ? 4.618 -5.479 -3.628 1.00 47.41 188 ALA A C 1
ATOM 1491 O O . ALA A 1 188 ? 4.647 -6.339 -2.757 1.00 47.41 188 ALA A O 1
ATOM 1492 N N . LYS A 1 189 ? 4.398 -4.193 -3.331 1.00 51.31 189 LYS A N 1
ATOM 1493 C CA . LYS A 1 189 ? 4.250 -3.728 -1.941 1.00 51.31 189 LYS A CA 1
ATOM 1494 C C . LYS A 1 189 ? 2.969 -4.192 -1.234 1.00 51.31 189 LYS A C 1
ATOM 1496 O O . LYS A 1 189 ? 2.866 -4.029 -0.018 1.00 51.31 189 LYS A O 1
ATOM 1501 N N . MET A 1 190 ? 1.992 -4.729 -1.965 1.00 54.75 190 MET A N 1
ATOM 1502 C CA . MET A 1 190 ? 0.714 -5.199 -1.418 1.00 54.75 190 MET A CA 1
ATOM 1503 C C . MET A 1 190 ? 0.667 -6.711 -1.191 1.00 54.75 190 MET A C 1
ATOM 1505 O O . MET A 1 190 ? -0.169 -7.148 -0.400 1.00 54.75 190 MET A O 1
ATOM 1509 N N . ASN A 1 191 ? 1.539 -7.488 -1.846 1.00 63.12 191 ASN A N 1
ATOM 1510 C CA . ASN A 1 191 ? 1.505 -8.946 -1.793 1.00 63.12 191 ASN A CA 1
ATOM 1511 C C . ASN A 1 191 ? 1.868 -9.483 -0.406 1.00 63.12 191 ASN A C 1
ATOM 1513 O O . ASN A 1 191 ? 2.807 -9.025 0.245 1.00 63.12 191 ASN A O 1
ATOM 1517 N N . ARG A 1 192 ? 1.074 -10.453 0.038 1.00 72.19 192 ARG A N 1
ATOM 1518 C CA . ARG A 1 192 ? 1.173 -11.150 1.319 1.00 72.19 192 ARG A CA 1
ATOM 1519 C C . ARG A 1 192 ? 1.232 -12.647 1.019 1.00 72.19 192 ARG A C 1
ATOM 1521 O O . ARG A 1 192 ? 0.675 -13.084 0.015 1.00 72.19 192 ARG A O 1
ATOM 1528 N N . HIS A 1 193 ? 1.878 -13.425 1.880 1.00 79.12 193 HIS A N 1
ATOM 1529 C CA . HIS A 1 193 ? 1.777 -14.887 1.820 1.00 79.12 193 HIS A CA 1
ATOM 1530 C C . HIS A 1 193 ? 0.418 -15.314 2.379 1.00 79.12 193 HIS A C 1
ATOM 1532 O O . HIS A 1 193 ? 0.276 -15.471 3.588 1.00 79.12 193 HIS A O 1
ATOM 1538 N N . GLU A 1 194 ? -0.601 -15.410 1.524 1.00 76.00 194 GLU A N 1
ATOM 1539 C CA . GLU A 1 194 ? -1.956 -15.786 1.946 1.00 76.00 194 GLU A CA 1
ATOM 1540 C C . GLU A 1 194 ? -2.008 -17.219 2.491 1.00 76.00 194 GLU A C 1
ATOM 1542 O O . GLU A 1 194 ? -1.449 -18.139 1.898 1.00 76.00 194 GLU A O 1
ATOM 1547 N N . GLY A 1 195 ? -2.683 -17.401 3.629 1.00 80.62 195 GLY A N 1
ATOM 1548 C CA . GLY A 1 195 ? -2.833 -18.703 4.285 1.00 80.62 195 GLY A CA 1
ATOM 1549 C C . GLY A 1 195 ? -1.612 -19.148 5.092 1.00 80.62 195 GLY A C 1
ATOM 1550 O O . GLY A 1 195 ? -1.569 -20.294 5.521 1.00 80.62 195 GLY A O 1
ATOM 1551 N N . VAL A 1 196 ? -0.634 -18.261 5.313 1.00 85.00 196 VAL A N 1
ATOM 1552 C CA . VAL A 1 196 ? 0.606 -18.572 6.041 1.00 85.00 196 VAL A CA 1
ATOM 1553 C C . VAL A 1 196 ? 0.710 -17.731 7.310 1.00 85.00 196 VAL A C 1
ATOM 1555 O O . VAL A 1 196 ? 0.520 -16.509 7.287 1.00 85.00 196 VAL A O 1
ATOM 1558 N N . SER A 1 197 ? 1.068 -18.380 8.414 1.00 90.00 197 SER A N 1
ATOM 1559 C CA . SER A 1 197 ? 1.361 -17.759 9.706 1.00 90.00 197 SER A CA 1
ATOM 1560 C C . SER A 1 197 ? 2.833 -17.924 10.064 1.00 90.00 197 SER A C 1
ATOM 1562 O O . SER A 1 197 ? 3.434 -18.939 9.747 1.00 90.00 197 SER A O 1
ATOM 1564 N N . CYS A 1 198 ? 3.422 -16.927 10.723 1.00 92.38 198 CYS A N 1
ATOM 1565 C CA . CYS A 1 198 ? 4.731 -17.092 11.353 1.00 92.38 198 CYS A CA 1
ATOM 1566 C C . CYS A 1 198 ? 4.568 -17.832 12.687 1.00 92.38 198 CYS A C 1
ATOM 1568 O O . CYS A 1 198 ? 3.900 -17.301 13.572 1.00 92.38 198 CYS A O 1
ATOM 1570 N N . ASP A 1 199 ? 5.218 -18.977 12.877 1.00 93.38 199 ASP A N 1
ATOM 1571 C CA . ASP A 1 199 ? 5.099 -19.786 14.101 1.00 93.38 199 ASP A CA 1
ATOM 1572 C C . ASP A 1 199 ? 5.709 -19.128 15.343 1.00 93.38 199 ASP A C 1
ATOM 1574 O O . ASP A 1 199 ? 5.334 -19.440 16.470 1.00 93.38 199 ASP A O 1
ATOM 1578 N N . SER A 1 200 ? 6.623 -18.170 15.161 1.00 92.38 200 SER A N 1
ATOM 1579 C CA . SER A 1 200 ? 7.252 -17.462 16.281 1.00 92.38 200 SER A CA 1
ATOM 1580 C C . SER A 1 200 ? 6.426 -16.271 16.782 1.00 92.38 200 SER A C 1
ATOM 1582 O O . SER A 1 200 ? 6.221 -16.127 17.984 1.00 92.38 200 SER A O 1
ATOM 1584 N N . CYS A 1 201 ? 5.946 -15.399 15.886 1.00 92.38 201 CYS A N 1
ATOM 1585 C CA . CYS A 1 201 ? 5.215 -14.180 16.272 1.00 92.38 201 CYS A CA 1
ATOM 1586 C C . CYS A 1 201 ? 3.709 -14.232 15.989 1.00 92.38 201 CYS A C 1
ATOM 1588 O O . CYS A 1 201 ? 3.019 -13.235 16.198 1.00 92.38 201 CYS A O 1
ATOM 1590 N N . LEU A 1 202 ? 3.207 -15.361 15.479 1.00 91.00 202 LEU A N 1
ATOM 1591 C CA . LEU A 1 202 ? 1.806 -15.600 15.108 1.00 91.00 202 LEU A CA 1
ATOM 1592 C C . LEU A 1 202 ? 1.250 -14.597 14.085 1.00 91.00 202 LEU A C 1
ATOM 1594 O O . LEU A 1 202 ? 0.038 -14.437 13.925 1.00 91.00 202 LEU A O 1
ATOM 1598 N N . LYS A 1 203 ? 2.136 -13.895 13.370 1.00 87.88 203 LYS A N 1
ATOM 1599 C CA . LYS A 1 203 ? 1.738 -12.936 12.344 1.00 87.88 203 LYS A CA 1
ATOM 1600 C C . LYS A 1 203 ? 1.213 -13.691 11.127 1.00 87.88 203 LYS A C 1
ATOM 1602 O O . LYS A 1 203 ? 1.978 -14.367 10.446 1.00 87.88 203 LYS A O 1
ATOM 1607 N N . ASN A 1 204 ? -0.072 -13.523 10.840 1.00 84.69 204 ASN A N 1
ATOM 1608 C CA . ASN A 1 204 ? -0.733 -14.084 9.662 1.00 84.69 204 ASN A CA 1
ATOM 1609 C C . ASN A 1 204 ? -0.512 -13.214 8.423 1.00 84.69 204 ASN A C 1
ATOM 1611 O O . ASN A 1 204 ? -0.426 -11.987 8.532 1.00 84.69 204 ASN A O 1
ATOM 1615 N N . ASN A 1 205 ? -0.494 -13.840 7.244 1.00 81.06 205 ASN A N 1
ATOM 1616 C CA . ASN A 1 205 ? -0.464 -13.175 5.940 1.00 81.06 205 ASN A CA 1
ATOM 1617 C C . ASN A 1 205 ? 0.597 -12.063 5.877 1.00 81.06 205 ASN A C 1
ATOM 1619 O O . ASN A 1 205 ? 0.319 -10.913 5.506 1.00 81.06 205 ASN A O 1
ATOM 1623 N N . PHE A 1 206 ? 1.810 -12.377 6.336 1.00 83.31 206 PHE A N 1
ATOM 1624 C CA . PHE A 1 206 ? 2.890 -11.404 6.414 1.00 83.31 206 PHE A CA 1
ATOM 1625 C C . PHE A 1 206 ? 3.490 -11.113 5.030 1.00 83.31 206 PHE A C 1
ATOM 1627 O O . PHE A 1 206 ? 3.316 -11.862 4.067 1.00 83.31 206 PHE A O 1
ATOM 1634 N N . ARG A 1 207 ? 4.169 -9.967 4.929 1.00 78.56 207 ARG A N 1
ATOM 1635 C CA . ARG A 1 207 ? 4.815 -9.481 3.701 1.00 78.56 207 ARG A CA 1
ATOM 1636 C C . ARG A 1 207 ? 6.308 -9.798 3.700 1.00 78.56 207 ARG A C 1
ATOM 1638 O O . ARG A 1 207 ? 6.907 -9.922 4.769 1.00 78.56 207 ARG A O 1
ATOM 1645 N N . GLY A 1 208 ? 6.904 -9.812 2.511 1.00 78.56 208 GLY A N 1
ATOM 1646 C CA . GLY A 1 208 ? 8.340 -9.985 2.316 1.00 78.56 208 GLY A CA 1
ATOM 1647 C C . GLY A 1 208 ? 8.775 -11.448 2.350 1.00 78.56 208 GLY A C 1
ATOM 1648 O O . GLY A 1 208 ? 8.034 -12.346 1.950 1.00 78.56 208 GLY A O 1
ATOM 1649 N N . ARG A 1 209 ? 10.004 -11.690 2.816 1.00 84.81 209 ARG A N 1
ATOM 1650 C CA . ARG A 1 209 ? 10.612 -13.027 2.824 1.00 84.81 209 ARG A CA 1
ATOM 1651 C C . ARG A 1 209 ? 9.902 -13.947 3.818 1.00 84.81 209 ARG A C 1
ATOM 1653 O O . ARG A 1 209 ? 9.803 -13.618 5.005 1.00 84.81 209 ARG A O 1
ATOM 1660 N N . ARG A 1 210 ? 9.442 -15.093 3.318 1.00 90.00 210 ARG A N 1
ATOM 1661 C CA . ARG A 1 210 ? 8.991 -16.244 4.105 1.00 90.00 210 ARG A CA 1
ATOM 1662 C C . ARG A 1 210 ? 10.140 -17.235 4.193 1.00 90.00 210 AR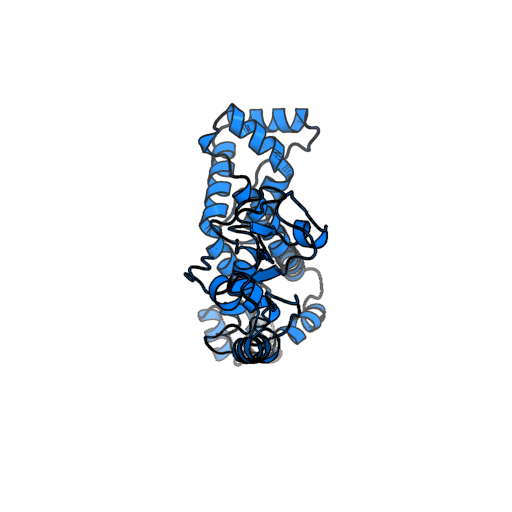G A C 1
ATOM 1664 O O . ARG A 1 210 ? 10.799 -17.486 3.193 1.00 90.00 210 ARG A O 1
ATOM 1671 N N . TYR A 1 211 ? 10.364 -17.792 5.369 1.00 91.25 211 TYR A N 1
ATOM 1672 C CA . TYR A 1 211 ? 11.369 -18.816 5.596 1.00 91.25 211 TYR A CA 1
ATOM 1673 C C . TYR A 1 211 ? 10.660 -20.083 6.052 1.00 91.25 211 TYR A C 1
ATOM 1675 O O . TYR A 1 211 ? 10.114 -20.096 7.150 1.00 91.25 211 TYR A O 1
ATOM 1683 N N . LYS A 1 212 ? 10.672 -21.135 5.229 1.00 91.38 212 LYS A N 1
ATOM 1684 C CA . LYS A 1 212 ? 10.127 -22.448 5.598 1.00 91.38 212 LYS A CA 1
ATOM 1685 C C . LYS A 1 212 ? 11.246 -23.356 6.088 1.00 91.38 212 LYS A C 1
ATOM 1687 O O . LYS A 1 212 ? 12.291 -23.438 5.441 1.00 91.38 212 LYS A O 1
ATOM 1692 N N . CYS A 1 213 ? 11.039 -24.033 7.211 1.00 92.75 213 CYS A N 1
ATOM 1693 C CA . CYS A 1 213 ? 11.997 -25.019 7.695 1.00 92.75 213 CYS A CA 1
ATOM 1694 C C . CYS A 1 213 ? 11.970 -26.271 6.824 1.00 92.75 213 CYS A C 1
ATOM 1696 O O . CYS A 1 213 ? 10.900 -26.771 6.487 1.00 92.75 213 CYS A O 1
ATOM 1698 N N . LEU A 1 214 ? 13.154 -26.778 6.474 1.00 90.44 214 LEU A N 1
ATOM 1699 C CA . LEU A 1 214 ? 13.286 -27.985 5.663 1.00 90.44 214 LEU A CA 1
ATOM 1700 C C . LEU A 1 214 ? 13.302 -29.281 6.488 1.00 90.44 214 LEU A C 1
ATOM 1702 O O . LEU A 1 214 ? 13.353 -30.366 5.920 1.00 90.44 214 LEU A O 1
ATOM 1706 N N . ILE A 1 215 ? 13.241 -29.168 7.817 1.00 90.19 215 ILE A N 1
ATOM 1707 C CA . ILE A 1 215 ? 13.210 -30.302 8.753 1.00 90.19 215 ILE A CA 1
ATOM 1708 C C . ILE A 1 215 ? 11.883 -30.347 9.520 1.00 90.19 215 ILE A C 1
ATOM 1710 O O . ILE A 1 215 ? 11.299 -31.411 9.693 1.00 90.19 215 ILE A O 1
ATOM 1714 N N . CYS A 1 216 ? 11.398 -29.202 10.003 1.00 89.56 216 CYS A N 1
ATOM 1715 C CA . CYS A 1 216 ? 10.180 -29.143 10.809 1.00 89.56 216 CYS A CA 1
ATOM 1716 C C . CYS A 1 216 ? 8.918 -29.194 9.934 1.00 89.56 216 CYS A C 1
ATOM 1718 O O . CYS A 1 216 ? 8.851 -2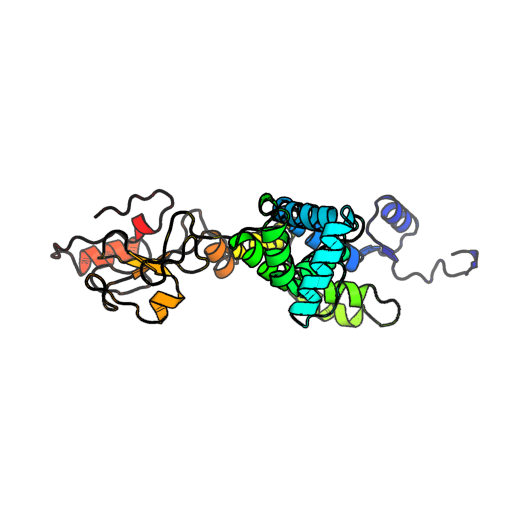8.554 8.883 1.00 89.56 216 CYS A O 1
ATOM 1720 N N . ILE A 1 217 ? 7.891 -29.891 10.421 1.00 83.81 217 ILE A N 1
ATOM 1721 C CA . ILE A 1 217 ? 6.570 -29.954 9.785 1.00 83.81 217 ILE A CA 1
ATOM 1722 C C . ILE A 1 217 ? 5.873 -28.602 9.953 1.00 83.81 217 ILE A C 1
ATOM 1724 O O . ILE A 1 217 ? 5.818 -28.082 11.064 1.00 83.81 217 ILE A O 1
ATOM 1728 N N . ASP A 1 218 ? 5.371 -28.044 8.848 1.00 84.81 218 ASP A N 1
ATOM 1729 C CA . ASP A 1 218 ? 4.581 -26.801 8.798 1.00 84.81 218 ASP A CA 1
ATOM 1730 C C . ASP A 1 218 ? 5.139 -25.614 9.588 1.00 84.81 218 ASP A C 1
ATOM 1732 O O . ASP A 1 218 ? 4.391 -24.768 10.057 1.00 84.81 218 ASP A O 1
ATOM 1736 N N . TYR A 1 219 ? 6.469 -25.527 9.682 1.00 90.75 219 TYR A N 1
ATOM 1737 C CA . TYR A 1 219 ? 7.129 -24.443 10.396 1.00 90.75 219 TYR A CA 1
ATOM 1738 C C . TYR A 1 219 ? 7.610 -23.348 9.443 1.00 90.75 219 TYR A C 1
ATOM 1740 O O . TYR A 1 219 ? 8.488 -23.564 8.594 1.00 90.75 219 TYR A O 1
ATOM 1748 N N . ASP A 1 220 ? 7.059 -22.157 9.621 1.00 92.44 220 ASP A N 1
ATOM 1749 C CA . ASP A 1 220 ? 7.266 -20.975 8.810 1.00 92.44 220 ASP A CA 1
ATOM 1750 C C . ASP A 1 220 ? 7.615 -19.759 9.677 1.00 92.44 220 ASP A C 1
ATOM 1752 O O . ASP A 1 220 ? 6.969 -19.433 10.671 1.00 92.44 220 ASP A O 1
ATOM 1756 N N . LEU A 1 221 ? 8.640 -19.018 9.264 1.00 92.62 221 LEU A N 1
ATOM 1757 C CA . LEU A 1 221 ? 9.068 -17.783 9.907 1.00 92.62 221 LEU A CA 1
ATOM 1758 C C . LEU A 1 221 ? 8.972 -16.601 8.946 1.00 92.62 221 LEU A C 1
ATOM 1760 O O . LEU A 1 221 ? 9.283 -16.688 7.755 1.00 92.62 221 LEU A O 1
ATOM 1764 N N . CYS A 1 222 ? 8.582 -15.447 9.484 1.00 91.94 222 CYS A N 1
ATOM 1765 C CA . CYS A 1 222 ? 8.776 -14.179 8.793 1.00 91.94 222 CYS A CA 1
ATOM 1766 C C . CYS A 1 222 ? 10.239 -13.726 8.905 1.00 91.94 222 CYS A C 1
ATOM 1768 O O . CYS A 1 222 ? 10.955 -14.136 9.820 1.00 91.94 222 CYS A O 1
ATOM 1770 N N . ALA A 1 223 ? 10.669 -12.834 8.007 1.00 89.00 223 ALA A N 1
ATOM 1771 C CA . ALA A 1 223 ? 12.042 -12.320 7.977 1.00 89.00 223 ALA A CA 1
ATOM 1772 C C . ALA A 1 223 ? 12.567 -11.846 9.342 1.00 89.00 223 ALA A C 1
ATOM 1774 O O . ALA A 1 223 ? 13.664 -12.222 9.734 1.00 89.00 223 ALA A O 1
ATOM 1775 N N . ALA A 1 224 ? 11.759 -11.093 10.094 1.00 90.31 224 ALA A N 1
ATOM 1776 C CA . ALA A 1 224 ? 12.164 -10.572 11.397 1.00 90.31 224 ALA A CA 1
ATOM 1777 C C . ALA A 1 224 ? 12.448 -11.688 12.418 1.00 90.31 224 ALA A C 1
ATOM 1779 O O . ALA A 1 224 ? 13.434 -11.608 13.142 1.00 90.31 224 ALA A O 1
ATOM 1780 N N . CYS A 1 225 ? 11.611 -12.732 12.458 1.00 93.56 225 CYS A N 1
ATOM 1781 C CA . CYS A 1 225 ? 11.786 -13.858 13.380 1.00 93.56 225 CYS A CA 1
ATOM 1782 C C . CYS A 1 225 ? 12.958 -14.761 12.981 1.00 93.56 225 CYS A C 1
ATOM 1784 O O . CYS A 1 225 ? 13.655 -15.285 13.847 1.00 93.56 225 CYS A O 1
ATOM 1786 N N . TYR A 1 226 ? 13.184 -14.933 11.677 1.00 92.81 226 TYR A N 1
ATOM 1787 C CA . TYR A 1 226 ? 14.346 -15.659 11.175 1.00 92.81 226 TYR A CA 1
ATOM 1788 C C . TYR A 1 226 ? 15.650 -14.930 11.532 1.00 92.81 226 TYR A C 1
ATOM 1790 O O . TYR A 1 226 ? 16.553 -15.520 12.114 1.00 92.81 226 TYR A O 1
ATOM 1798 N N . GLU A 1 227 ? 15.722 -13.623 11.270 1.00 92.00 227 GLU A N 1
ATOM 1799 C CA . GLU A 1 227 ? 16.898 -12.792 11.566 1.00 92.00 227 GLU A CA 1
ATOM 1800 C C . GLU A 1 227 ? 17.171 -12.657 13.070 1.00 92.00 227 GLU A C 1
ATOM 1802 O O . GLU A 1 227 ? 18.326 -12.547 13.476 1.00 92.00 227 GLU A O 1
ATOM 1807 N N . SER A 1 228 ? 16.132 -12.702 13.910 1.00 92.06 228 SER A N 1
ATOM 1808 C CA . SER A 1 228 ? 16.292 -12.725 15.367 1.00 92.06 228 SER A CA 1
ATOM 1809 C C . SER A 1 228 ? 16.711 -14.089 15.925 1.00 92.06 228 SER A C 1
ATOM 1811 O O . SER A 1 228 ? 16.900 -14.201 17.133 1.00 92.06 228 SER A O 1
ATOM 1813 N N . GLY A 1 229 ? 16.801 -15.130 15.088 1.00 92.25 229 GLY A N 1
ATOM 1814 C CA . GLY A 1 229 ? 17.144 -16.486 15.517 1.00 92.25 229 GLY A CA 1
ATOM 1815 C C . GLY A 1 229 ? 16.066 -17.136 16.386 1.00 92.25 229 GLY A C 1
ATOM 1816 O O . GLY A 1 229 ? 16.372 -17.692 17.439 1.00 92.25 229 GLY A O 1
ATOM 1817 N N . ALA A 1 230 ? 14.793 -17.031 15.990 1.00 92.25 230 ALA A N 1
ATOM 1818 C CA . ALA A 1 230 ? 13.693 -17.644 16.732 1.00 92.25 230 ALA A CA 1
ATOM 1819 C C . ALA A 1 230 ? 13.862 -19.171 16.839 1.00 92.25 230 ALA A C 1
ATOM 1821 O O . ALA A 1 230 ? 14.055 -19.852 15.836 1.00 92.25 230 ALA A O 1
ATOM 1822 N N . THR A 1 231 ? 13.736 -19.710 18.052 1.00 92.50 231 THR A N 1
ATOM 1823 C CA . THR A 1 231 ? 13.849 -21.148 18.343 1.00 92.50 231 THR A CA 1
ATOM 1824 C C . THR A 1 231 ? 12.623 -21.655 19.098 1.00 92.50 231 THR A C 1
ATOM 1826 O O . THR A 1 231 ? 11.924 -20.891 19.765 1.00 92.50 231 THR A O 1
ATOM 1829 N N . THR A 1 232 ? 12.347 -22.953 18.984 1.00 89.19 232 THR A N 1
ATOM 1830 C CA . THR A 1 232 ? 11.296 -23.662 19.730 1.00 89.19 232 THR A CA 1
ATOM 1831 C C . THR A 1 232 ? 11.814 -25.026 20.187 1.00 89.19 232 THR A C 1
ATOM 1833 O O . THR A 1 232 ? 12.937 -25.412 19.878 1.00 89.19 232 THR A O 1
ATOM 1836 N N . ASN A 1 233 ? 10.985 -25.806 20.887 1.00 85.69 233 ASN A N 1
ATOM 1837 C CA . ASN A 1 233 ? 11.342 -27.177 21.275 1.00 85.69 233 ASN A CA 1
ATOM 1838 C C . ASN A 1 233 ? 11.600 -28.105 20.072 1.00 85.69 233 ASN A C 1
ATOM 1840 O O . ASN A 1 233 ? 12.248 -29.133 20.236 1.00 85.69 233 ASN A O 1
ATOM 1844 N N . GLN A 1 234 ? 11.067 -27.774 18.891 1.00 84.88 234 GLN A N 1
ATOM 1845 C CA . GLN A 1 234 ? 11.183 -28.587 17.675 1.00 84.88 234 GLN A CA 1
ATOM 1846 C C . GLN A 1 234 ? 12.023 -27.922 16.576 1.00 84.88 234 GLN A C 1
ATOM 1848 O O . GLN A 1 234 ? 12.369 -28.589 15.606 1.00 84.88 234 GLN A O 1
ATOM 1853 N N . HIS A 1 235 ? 12.354 -26.633 16.709 1.00 90.81 235 HIS A N 1
ATOM 1854 C CA . HIS A 1 235 ? 13.099 -25.863 15.715 1.00 90.81 235 HIS A CA 1
ATOM 1855 C C . HIS A 1 235 ? 14.307 -25.158 16.338 1.00 90.81 235 HIS A C 1
ATOM 1857 O O . HIS A 1 235 ? 14.173 -24.431 17.323 1.00 90.81 235 HIS A O 1
ATOM 1863 N N . THR A 1 236 ? 15.473 -25.312 15.711 1.00 93.06 236 THR A N 1
ATOM 1864 C CA . THR A 1 236 ? 16.713 -24.617 16.086 1.00 93.06 236 THR A CA 1
ATOM 1865 C C . THR A 1 236 ? 17.231 -23.771 14.923 1.00 93.06 236 THR A C 1
ATOM 1867 O O . THR A 1 236 ? 16.890 -24.027 13.770 1.00 93.06 236 THR A O 1
ATOM 1870 N N . THR A 1 237 ? 18.097 -22.793 15.207 1.00 90.50 237 THR A N 1
ATOM 1871 C CA . THR A 1 237 ? 18.733 -21.947 14.177 1.00 90.50 237 THR A CA 1
ATOM 1872 C C . THR A 1 237 ? 19.647 -22.719 13.226 1.00 90.50 237 THR A C 1
ATOM 1874 O O . THR A 1 237 ? 19.983 -22.207 12.164 1.00 90.50 237 THR A O 1
ATOM 1877 N N . GLU A 1 238 ? 20.030 -23.943 13.592 1.00 90.38 238 GLU A N 1
ATOM 1878 C CA . GLU A 1 238 ? 20.832 -24.838 12.754 1.00 90.38 238 GLU A CA 1
ATOM 1879 C C . GLU A 1 238 ? 19.989 -25.587 11.715 1.00 90.38 238 GLU A C 1
ATOM 1881 O O . GLU A 1 238 ? 20.535 -26.198 10.797 1.00 90.38 238 GLU A O 1
ATOM 1886 N N . HIS A 1 239 ? 18.655 -25.558 11.831 1.00 91.94 239 HIS A N 1
ATOM 1887 C CA . HIS A 1 239 ? 17.806 -26.185 10.828 1.00 91.94 239 HIS A CA 1
ATOM 1888 C C . HIS A 1 239 ? 17.880 -25.398 9.512 1.00 91.94 239 HIS A C 1
ATOM 1890 O O . HIS A 1 239 ? 17.688 -24.179 9.512 1.00 91.94 239 HIS A O 1
ATOM 1896 N N . PRO A 1 240 ? 18.085 -26.075 8.371 1.00 91.62 240 PRO A N 1
ATOM 1897 C CA . PRO A 1 240 ? 18.117 -25.420 7.082 1.00 91.62 240 PRO A CA 1
ATOM 1898 C C . PRO A 1 240 ? 16.751 -24.837 6.738 1.00 91.62 240 PRO A C 1
ATOM 1900 O O . PRO A 1 240 ? 15.710 -25.488 6.867 1.00 91.62 240 PRO A O 1
ATOM 1903 N N . MET A 1 241 ? 16.772 -23.586 6.290 1.00 92.25 241 MET A N 1
ATOM 1904 C CA . MET A 1 241 ? 15.582 -22.817 5.947 1.00 92.25 241 MET A CA 1
ATOM 1905 C C . MET A 1 241 ? 15.594 -22.477 4.455 1.00 92.25 241 MET A C 1
ATOM 1907 O O . MET A 1 241 ? 16.596 -21.995 3.918 1.00 92.25 241 MET A O 1
ATOM 1911 N N . GLN A 1 242 ? 14.458 -22.670 3.786 1.00 91.62 242 GLN A N 1
ATOM 1912 C CA . GLN A 1 242 ? 14.244 -22.206 2.419 1.00 91.62 242 GLN A CA 1
ATOM 1913 C C . GLN A 1 242 ? 13.580 -20.831 2.434 1.00 91.62 242 GLN A C 1
ATOM 1915 O O . GLN A 1 242 ? 12.497 -20.652 2.995 1.00 91.62 242 GLN A O 1
ATOM 1920 N N . CYS A 1 243 ? 14.221 -19.857 1.788 1.00 88.88 243 CYS A N 1
ATOM 1921 C CA . CYS A 1 243 ? 13.627 -18.548 1.548 1.00 88.88 243 CYS A CA 1
ATOM 1922 C C . CYS A 1 243 ? 12.649 -18.648 0.371 1.00 88.88 243 CYS A C 1
ATOM 1924 O O . CYS A 1 243 ? 13.042 -19.018 -0.735 1.00 88.88 243 CYS A O 1
ATOM 1926 N N . ILE A 1 244 ? 11.389 -18.302 0.614 1.00 85.69 244 ILE A N 1
ATOM 1927 C CA . ILE A 1 244 ? 10.310 -18.269 -0.368 1.00 85.69 244 ILE A CA 1
ATOM 1928 C C . ILE A 1 244 ? 9.924 -16.804 -0.577 1.00 85.69 244 ILE A C 1
ATOM 1930 O O . ILE A 1 244 ? 9.470 -16.106 0.340 1.00 85.69 244 ILE A O 1
ATOM 1934 N N . LEU A 1 245 ? 10.120 -16.326 -1.803 1.00 78.12 245 LEU A N 1
ATOM 1935 C CA . LEU A 1 245 ? 9.718 -14.987 -2.220 1.00 78.12 245 LEU A CA 1
ATOM 1936 C C . LEU A 1 245 ? 8.317 -15.031 -2.821 1.00 78.12 245 LEU A C 1
ATOM 1938 O O . LEU A 1 245 ? 7.969 -15.954 -3.555 1.00 78.12 245 LEU A O 1
ATOM 1942 N N . SER A 1 246 ? 7.512 -13.999 -2.558 1.00 72.06 246 SER A N 1
ATOM 1943 C CA . SER A 1 246 ? 6.289 -13.818 -3.335 1.00 72.06 246 SER A CA 1
ATOM 1944 C C . SER A 1 246 ? 6.656 -13.530 -4.795 1.00 72.06 246 SER A C 1
ATOM 1946 O O . SER A 1 246 ? 7.692 -12.920 -5.076 1.00 72.06 246 SER A O 1
ATOM 1948 N N . ARG A 1 247 ? 5.788 -13.905 -5.744 1.00 66.75 247 ARG A N 1
ATOM 1949 C CA . ARG A 1 247 ? 6.002 -13.633 -7.180 1.00 66.75 247 ARG A CA 1
ATOM 1950 C C . ARG A 1 247 ? 6.314 -12.160 -7.462 1.00 66.75 247 ARG A C 1
ATOM 1952 O O . ARG A 1 247 ? 7.051 -11.847 -8.389 1.00 66.75 247 ARG A O 1
ATOM 1959 N N . SER A 1 248 ? 5.767 -11.264 -6.648 1.00 61.75 248 SER A N 1
ATOM 1960 C CA . SER A 1 248 ? 5.943 -9.830 -6.838 1.00 61.75 248 SER A CA 1
ATOM 1961 C C . SER A 1 248 ? 7.191 -9.271 -6.150 1.00 61.75 248 SER A C 1
ATOM 1963 O O . SER A 1 248 ? 7.770 -8.322 -6.670 1.00 61.75 248 SER A O 1
ATOM 1965 N N . ASP A 1 249 ? 7.640 -9.863 -5.037 1.00 65.94 249 ASP A N 1
ATOM 1966 C CA . ASP A 1 249 ? 8.964 -9.560 -4.474 1.00 65.94 249 ASP A CA 1
ATOM 1967 C C . ASP A 1 249 ? 10.056 -10.038 -5.431 1.00 65.94 249 ASP A C 1
ATOM 1969 O O . ASP A 1 249 ? 10.985 -9.297 -5.736 1.00 65.94 249 ASP A O 1
ATOM 1973 N N . PHE A 1 250 ? 9.893 -11.239 -5.986 1.00 64.56 2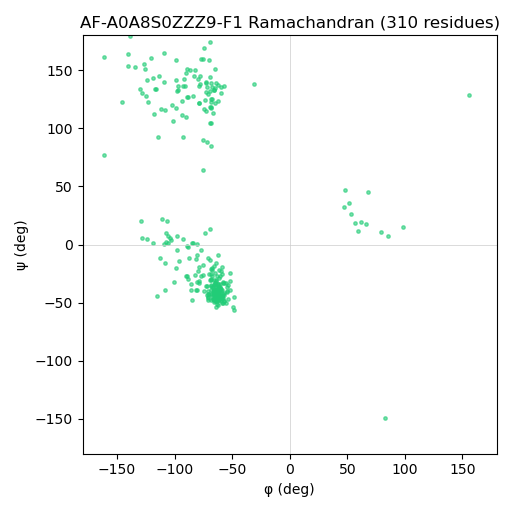50 PHE A N 1
ATOM 1974 C CA . PHE A 1 250 ? 10.785 -11.776 -7.005 1.00 64.56 250 PHE A CA 1
ATOM 1975 C C . PHE A 1 250 ? 10.913 -10.819 -8.208 1.00 64.56 250 PHE A C 1
ATOM 1977 O O . PHE A 1 250 ? 12.014 -10.419 -8.583 1.00 64.56 250 PHE A O 1
ATOM 1984 N N . ASP A 1 251 ? 9.781 -10.360 -8.749 1.00 61.12 251 ASP A N 1
ATOM 1985 C CA . ASP A 1 251 ? 9.731 -9.369 -9.829 1.00 61.12 251 ASP A CA 1
ATOM 1986 C C . ASP A 1 251 ? 10.420 -8.036 -9.489 1.00 61.12 251 ASP A C 1
ATOM 1988 O O . ASP A 1 251 ? 10.942 -7.368 -10.382 1.00 61.12 251 ASP A O 1
ATOM 1992 N N . LEU A 1 252 ? 10.386 -7.613 -8.223 1.00 61.88 252 LEU A N 1
ATOM 1993 C CA . LEU A 1 252 ? 10.997 -6.361 -7.781 1.00 61.88 252 LEU A CA 1
ATOM 1994 C C . LEU A 1 252 ? 12.524 -6.470 -7.706 1.00 61.88 252 LEU A C 1
ATOM 1996 O O . LEU A 1 252 ? 13.211 -5.526 -8.091 1.00 61.88 252 LEU A O 1
ATOM 2000 N N . TYR A 1 253 ? 13.042 -7.603 -7.226 1.00 59.94 253 TYR A N 1
ATOM 2001 C CA . TYR A 1 253 ? 14.482 -7.828 -7.078 1.00 59.94 253 TYR A CA 1
ATOM 2002 C C . TYR A 1 253 ? 15.166 -8.236 -8.393 1.00 59.94 253 TYR A C 1
ATOM 2004 O O . TYR A 1 253 ? 16.306 -7.834 -8.614 1.00 59.94 253 TYR A O 1
ATOM 2012 N N . TYR A 1 254 ? 14.475 -8.963 -9.282 1.00 58.31 254 TYR A N 1
ATOM 2013 C CA . TYR A 1 254 ? 15.069 -9.557 -10.494 1.00 58.31 254 TYR A CA 1
ATOM 2014 C C . TYR A 1 254 ? 14.464 -9.061 -11.823 1.00 58.31 254 TYR A C 1
ATOM 2016 O O . TYR A 1 254 ? 14.883 -9.484 -12.896 1.00 58.31 254 TYR A O 1
ATOM 2024 N N . GLY A 1 255 ? 13.496 -8.137 -11.803 1.00 51.81 255 GLY A N 1
ATOM 2025 C CA . GLY A 1 255 ? 12.719 -7.718 -12.983 1.00 51.81 255 GLY A CA 1
ATOM 2026 C C . GLY A 1 255 ? 13.451 -6.923 -14.077 1.00 51.81 255 GLY A C 1
ATOM 2027 O O . GLY A 1 255 ? 12.772 -6.327 -14.918 1.00 51.81 255 GLY A O 1
ATOM 2028 N N . GLY A 1 256 ? 14.787 -6.878 -14.059 1.00 48.75 256 GLY A N 1
ATOM 2029 C CA . GLY A 1 256 ? 15.635 -6.267 -15.089 1.00 48.75 256 GLY A CA 1
ATOM 2030 C C . GLY A 1 256 ? 16.169 -7.247 -16.141 1.00 48.75 256 GLY A C 1
ATOM 2031 O O . GLY A 1 256 ? 16.616 -6.801 -17.195 1.00 48.75 256 GLY A O 1
ATOM 2032 N N . GLU A 1 257 ? 16.089 -8.557 -15.893 1.00 44.19 257 GLU A N 1
ATOM 2033 C CA . GLU A 1 257 ? 16.583 -9.598 -16.800 1.00 44.19 257 GLU A CA 1
ATOM 2034 C C . GLU A 1 257 ? 15.410 -10.357 -17.439 1.00 44.19 257 GLU A C 1
ATOM 2036 O O . GLU A 1 257 ? 14.379 -10.605 -16.809 1.00 44.19 257 GLU A O 1
ATOM 2041 N N . ALA A 1 258 ? 15.523 -10.670 -18.733 1.00 40.12 258 ALA A N 1
ATOM 2042 C CA . ALA A 1 258 ? 14.514 -11.443 -19.447 1.00 40.12 258 ALA A CA 1
ATOM 2043 C C . ALA A 1 258 ? 14.526 -12.878 -18.908 1.00 40.12 258 ALA A C 1
ATOM 2045 O O . ALA A 1 258 ? 15.442 -13.633 -19.217 1.00 40.12 258 ALA A O 1
ATOM 2046 N N . LEU A 1 259 ? 13.541 -13.243 -18.087 1.00 43.66 259 LEU A N 1
ATOM 2047 C CA . LEU A 1 259 ? 13.523 -14.544 -17.424 1.00 43.66 259 LEU A CA 1
ATOM 2048 C C . LEU A 1 259 ? 12.242 -15.325 -17.724 1.00 43.66 259 LEU A C 1
ATOM 2050 O O . LEU A 1 259 ? 11.148 -14.772 -17.867 1.00 43.66 259 LEU A O 1
ATOM 2054 N N . THR A 1 260 ? 12.460 -16.626 -17.887 1.00 45.59 260 THR A N 1
ATOM 2055 C CA . THR A 1 260 ? 11.534 -17.697 -18.253 1.00 45.59 260 THR A CA 1
ATOM 2056 C C . THR A 1 260 ? 10.527 -17.998 -17.132 1.00 45.59 260 THR A C 1
ATOM 2058 O O . THR A 1 260 ? 10.580 -17.429 -16.046 1.00 45.59 260 THR A O 1
ATOM 2061 N N . LEU A 1 261 ? 9.553 -18.875 -17.408 1.00 44.06 261 LEU A N 1
ATOM 2062 C CA . LEU A 1 261 ? 8.498 -19.292 -16.465 1.00 44.06 261 LEU A CA 1
ATOM 2063 C C . LEU A 1 261 ? 9.019 -20.018 -15.205 1.00 44.06 261 LEU A C 1
ATOM 2065 O O . LEU A 1 261 ? 8.243 -20.222 -14.273 1.00 44.06 261 LEU A O 1
ATOM 2069 N N . GLU A 1 262 ? 10.305 -20.361 -15.160 1.00 49.28 262 GLU A N 1
ATOM 2070 C CA . GLU A 1 262 ? 10.989 -20.921 -13.996 1.00 49.28 262 GLU A CA 1
ATOM 2071 C C . GLU A 1 262 ? 11.631 -19.777 -13.207 1.00 49.28 262 GLU A C 1
ATOM 2073 O O . GLU A 1 262 ? 12.545 -19.103 -13.679 1.00 49.28 262 GLU A O 1
ATOM 2078 N N . GLN A 1 263 ? 11.111 -19.501 -12.011 1.00 53.16 263 GLN A N 1
ATOM 2079 C CA . GLN A 1 263 ? 11.704 -18.509 -11.114 1.00 53.16 263 GLN A CA 1
ATOM 2080 C C . GLN A 1 263 ? 13.119 -18.975 -10.732 1.00 53.16 263 GLN A C 1
ATOM 2082 O O . GLN A 1 263 ? 13.224 -20.064 -10.167 1.00 53.16 263 GLN A O 1
ATOM 2087 N N . PRO A 1 264 ? 14.199 -18.198 -10.959 1.00 53.38 264 PRO A N 1
ATOM 2088 C CA . PRO A 1 264 ? 15.505 -18.507 -10.390 1.00 53.38 264 PRO A CA 1
ATOM 2089 C C . PRO A 1 264 ? 15.443 -18.316 -8.874 1.00 53.38 264 PRO A C 1
ATOM 2091 O O . PRO A 1 264 ? 15.734 -17.252 -8.328 1.00 53.38 264 PRO A O 1
ATOM 2094 N N . GLN A 1 265 ? 14.994 -19.357 -8.185 1.00 64.12 265 GLN A N 1
ATOM 2095 C CA . GLN A 1 265 ? 15.076 -19.455 -6.744 1.00 64.12 265 GLN A CA 1
ATOM 2096 C C . GLN A 1 265 ? 16.415 -20.101 -6.395 1.00 64.12 265 GLN A C 1
ATOM 2098 O O . GLN A 1 265 ? 16.765 -21.154 -6.920 1.00 64.12 265 GLN A O 1
ATOM 2103 N N . ALA A 1 266 ? 17.176 -19.446 -5.521 1.00 81.00 266 ALA A N 1
ATOM 2104 C CA . ALA A 1 266 ? 18.330 -20.065 -4.893 1.00 81.00 266 ALA A CA 1
ATOM 2105 C C . ALA A 1 266 ? 17.822 -21.049 -3.834 1.00 81.00 266 ALA A C 1
ATOM 2107 O O . ALA A 1 266 ? 17.177 -20.643 -2.860 1.00 81.00 266 ALA A O 1
ATOM 2108 N N . TYR A 1 267 ? 18.107 -22.332 -4.025 1.00 87.81 267 TYR A N 1
ATOM 2109 C CA . TYR A 1 267 ? 17.688 -23.373 -3.101 1.00 87.81 267 TYR A CA 1
ATOM 2110 C C . TYR A 1 267 ? 18.732 -23.621 -2.012 1.00 87.81 267 TYR A C 1
ATOM 2112 O O . TYR A 1 267 ? 19.944 -23.489 -2.231 1.00 87.81 267 TYR A O 1
ATOM 2120 N N . THR A 1 268 ? 18.235 -23.980 -0.832 1.00 89.81 268 THR A N 1
ATOM 2121 C CA . THR A 1 268 ? 19.029 -24.404 0.320 1.00 89.81 268 THR A CA 1
ATOM 2122 C C . THR A 1 268 ? 19.066 -25.926 0.373 1.00 89.81 268 THR A C 1
ATOM 2124 O O . THR A 1 268 ? 18.027 -26.578 0.296 1.00 89.81 268 THR A O 1
ATOM 2127 N N . CYS A 1 269 ? 20.251 -26.509 0.544 1.00 90.38 269 CYS A N 1
ATOM 2128 C CA . CYS A 1 269 ? 20.388 -27.940 0.774 1.00 90.38 269 CYS A CA 1
ATOM 2129 C C . CYS A 1 269 ? 19.810 -28.317 2.151 1.00 90.38 269 CYS A C 1
ATOM 2131 O O . CYS A 1 269 ? 20.296 -27.807 3.167 1.00 90.38 269 CYS A O 1
ATOM 2133 N N . PRO A 1 270 ? 18.830 -29.237 2.218 1.00 90.31 270 PRO A N 1
ATOM 2134 C CA . PRO A 1 270 ? 18.180 -29.618 3.470 1.00 90.31 270 PRO A CA 1
ATOM 2135 C C . PRO A 1 270 ? 19.069 -30.447 4.412 1.00 90.31 270 PRO A C 1
ATOM 2137 O O . PRO A 1 270 ? 18.710 -30.634 5.568 1.00 90.31 270 PRO A O 1
ATOM 2140 N N . PHE A 1 271 ? 20.221 -30.936 3.945 1.00 89.50 271 PHE A N 1
ATOM 2141 C CA . PHE A 1 271 ? 21.121 -31.773 4.747 1.00 89.50 271 PHE A CA 1
ATOM 2142 C C . PHE A 1 271 ? 22.318 -31.010 5.320 1.00 89.50 271 PHE A C 1
ATOM 2144 O O . PHE A 1 271 ? 22.789 -31.331 6.405 1.00 89.50 271 PHE A O 1
ATOM 2151 N N . CYS A 1 272 ? 22.820 -29.991 4.612 1.00 90.38 272 CYS A N 1
ATOM 2152 C CA . CYS A 1 272 ? 24.024 -29.258 5.027 1.00 90.38 272 CYS A CA 1
ATOM 2153 C C . CYS A 1 272 ? 23.866 -27.735 5.077 1.00 90.38 272 CYS A C 1
ATOM 2155 O O . CYS A 1 272 ? 24.855 -27.032 5.271 1.00 90.38 272 CYS A O 1
ATOM 2157 N N . ASN A 1 273 ? 22.654 -27.215 4.859 1.00 88.38 273 ASN A N 1
ATOM 2158 C CA . ASN A 1 273 ? 22.333 -25.786 4.912 1.00 88.38 273 ASN A CA 1
ATOM 2159 C C . ASN A 1 273 ? 23.126 -24.893 3.928 1.00 88.38 273 ASN A C 1
ATOM 2161 O O . ASN A 1 273 ? 23.075 -23.667 4.009 1.00 88.38 273 ASN A O 1
ATOM 2165 N N . ARG A 1 274 ? 23.851 -25.476 2.959 1.00 88.31 274 ARG A N 1
ATOM 2166 C CA . ARG A 1 274 ? 24.470 -24.706 1.869 1.00 88.31 274 ARG A CA 1
ATOM 2167 C C . ARG A 1 274 ? 23.383 -24.090 0.993 1.00 88.31 274 ARG A C 1
ATOM 2169 O O . ARG A 1 274 ? 22.442 -24.772 0.599 1.00 88.31 274 ARG A O 1
ATOM 2176 N N . MET A 1 275 ? 23.532 -22.809 0.681 1.00 88.44 275 MET A N 1
ATOM 2177 C CA . MET A 1 275 ? 22.583 -22.034 -0.121 1.00 88.44 275 MET A CA 1
ATOM 2178 C C . MET A 1 275 ? 23.168 -21.714 -1.500 1.00 88.44 275 MET A C 1
ATOM 2180 O O . MET A 1 275 ? 24.382 -21.771 -1.690 1.00 88.44 275 MET A O 1
ATOM 2184 N N . GLY A 1 276 ? 22.313 -21.293 -2.435 1.00 84.06 276 GLY A N 1
ATOM 2185 C CA . GLY A 1 276 ? 22.753 -20.772 -3.736 1.00 84.06 276 GLY A CA 1
ATOM 2186 C C . GLY A 1 276 ? 22.704 -21.784 -4.876 1.00 84.06 276 GLY A C 1
ATOM 2187 O O . GLY A 1 276 ? 23.295 -21.538 -5.924 1.00 84.06 276 GLY A O 1
ATOM 2188 N N . PHE A 1 277 ? 22.010 -22.906 -4.693 1.00 83.56 277 PHE A N 1
ATOM 2189 C CA . PHE A 1 277 ? 21.866 -23.910 -5.740 1.00 83.56 277 PHE A CA 1
ATOM 2190 C C . PHE A 1 277 ? 20.730 -23.564 -6.707 1.00 83.56 277 PHE A C 1
ATOM 2192 O O . PHE A 1 277 ? 19.688 -23.055 -6.293 1.00 83.56 277 PHE A O 1
ATOM 2199 N N . THR A 1 278 ? 20.913 -23.890 -7.986 1.00 85.75 278 THR A N 1
ATOM 2200 C CA . THR A 1 278 ? 19.796 -24.092 -8.920 1.00 85.75 278 THR A CA 1
ATOM 2201 C C . THR A 1 278 ? 19.116 -25.429 -8.614 1.00 85.75 278 THR A C 1
ATOM 2203 O O . THR A 1 278 ? 19.635 -26.231 -7.838 1.00 85.75 278 THR A O 1
ATOM 2206 N N . ASP A 1 279 ? 17.957 -25.690 -9.210 1.00 82.44 279 ASP A N 1
ATOM 2207 C CA . ASP A 1 279 ? 17.247 -26.969 -9.079 1.00 82.44 279 ASP A CA 1
ATOM 2208 C C . ASP A 1 279 ? 18.139 -28.179 -9.427 1.00 82.44 279 ASP A C 1
ATOM 2210 O O . ASP A 1 279 ? 18.244 -29.136 -8.659 1.00 82.44 279 ASP A O 1
ATOM 2214 N N . THR A 1 280 ? 18.853 -28.086 -10.547 1.00 85.75 280 THR A N 1
ATOM 2215 C CA . THR A 1 280 ? 19.730 -29.126 -11.083 1.00 85.75 280 THR A CA 1
ATOM 2216 C C . THR A 1 280 ? 20.977 -29.269 -10.216 1.00 85.75 280 THR A C 1
ATOM 2218 O O . THR A 1 280 ? 21.320 -30.376 -9.807 1.00 85.75 280 THR A O 1
ATOM 2221 N N . ALA A 1 281 ? 21.611 -28.149 -9.848 1.00 87.94 281 ALA A N 1
ATOM 2222 C CA . ALA A 1 281 ? 22.804 -28.169 -9.004 1.00 87.94 281 ALA A CA 1
ATOM 2223 C C . ALA A 1 281 ? 22.504 -28.695 -7.593 1.00 87.94 281 ALA A C 1
ATOM 2225 O O . ALA A 1 281 ? 23.352 -29.348 -6.987 1.00 87.94 281 ALA A O 1
ATOM 2226 N N . LEU A 1 282 ? 21.300 -28.440 -7.065 1.00 88.81 282 LEU A N 1
ATOM 2227 C CA . LEU A 1 282 ? 20.877 -29.002 -5.789 1.00 88.81 282 LEU A CA 1
ATOM 2228 C C . LEU A 1 282 ? 20.727 -30.521 -5.890 1.00 88.81 282 LEU A C 1
ATOM 2230 O O . LEU A 1 282 ? 21.218 -31.230 -5.015 1.00 88.81 282 LEU A O 1
ATOM 2234 N N . MET A 1 283 ? 20.068 -31.017 -6.940 1.00 87.50 283 MET A N 1
ATOM 2235 C CA . MET A 1 283 ? 19.886 -32.455 -7.151 1.00 87.50 283 MET A CA 1
ATOM 2236 C C . MET A 1 283 ? 21.235 -33.179 -7.260 1.00 87.50 283 MET A C 1
ATOM 2238 O O . MET A 1 283 ? 21.450 -34.196 -6.596 1.00 87.50 283 MET A O 1
ATOM 2242 N N . GLU A 1 284 ? 22.166 -32.629 -8.043 1.00 91.00 284 GLU A N 1
ATOM 2243 C CA .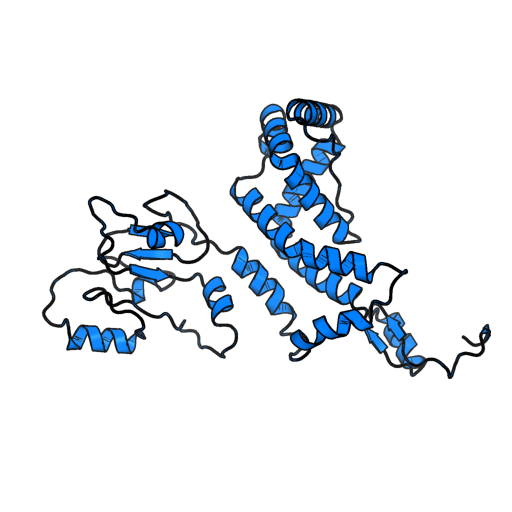 GLU A 1 284 ? 23.529 -33.154 -8.177 1.00 91.00 284 GLU A CA 1
ATOM 2244 C C . GLU A 1 284 ? 24.275 -33.142 -6.839 1.00 91.00 284 GLU A C 1
ATOM 2246 O O . GLU A 1 284 ? 24.855 -34.154 -6.450 1.00 91.00 284 GLU A O 1
ATOM 2251 N N . HIS A 1 285 ? 24.211 -32.034 -6.095 1.00 91.75 285 HIS A N 1
ATOM 2252 C CA . HIS A 1 285 ? 24.850 -31.909 -4.786 1.00 91.75 285 HIS A CA 1
ATOM 2253 C C . HIS A 1 285 ? 24.299 -32.916 -3.764 1.00 91.75 285 HIS A C 1
ATOM 2255 O O . HIS A 1 285 ? 25.075 -33.580 -3.077 1.00 91.75 285 HIS A O 1
ATOM 2261 N N . VAL A 1 286 ? 22.973 -33.053 -3.668 1.00 89.94 286 VAL A N 1
ATOM 2262 C CA . VAL A 1 286 ? 22.324 -34.008 -2.757 1.00 89.94 286 VAL A CA 1
ATOM 2263 C C . VAL A 1 286 ? 22.715 -35.441 -3.110 1.00 89.94 286 VAL A C 1
ATOM 2265 O O . VAL A 1 286 ? 23.084 -36.208 -2.226 1.00 89.94 286 VAL A O 1
ATOM 2268 N N . THR A 1 287 ? 22.712 -35.782 -4.398 1.00 88.81 287 THR A N 1
ATOM 2269 C CA . THR A 1 287 ? 23.071 -37.129 -4.864 1.00 88.81 287 THR A CA 1
ATOM 2270 C C . THR A 1 287 ? 24.555 -37.436 -4.659 1.00 88.81 287 THR A C 1
ATOM 2272 O O . THR A 1 287 ? 24.903 -38.569 -4.352 1.00 88.81 287 THR A O 1
ATOM 2275 N N . ALA A 1 288 ? 25.445 -36.453 -4.817 1.00 91.69 288 ALA A N 1
ATOM 2276 C CA . ALA A 1 288 ? 26.886 -36.663 -4.693 1.00 91.69 288 ALA A CA 1
ATOM 2277 C C . ALA A 1 288 ? 27.377 -36.679 -3.238 1.00 91.69 288 ALA A C 1
ATOM 2279 O O . ALA A 1 288 ? 28.272 -37.451 -2.904 1.00 91.69 288 ALA A O 1
ATOM 2280 N N . GLU A 1 289 ? 26.825 -35.817 -2.381 1.00 91.31 289 GLU A N 1
ATOM 2281 C CA . GLU A 1 289 ? 27.350 -35.596 -1.027 1.00 91.31 289 GLU A CA 1
ATOM 2282 C C . GLU A 1 289 ? 26.471 -36.176 0.089 1.00 91.31 289 GLU A C 1
ATOM 2284 O O . GLU A 1 289 ? 26.954 -36.333 1.208 1.00 91.31 289 GLU A O 1
ATOM 2289 N N . HIS A 1 290 ? 25.206 -36.515 -0.195 1.00 90.38 290 HIS A N 1
ATOM 2290 C CA . HIS A 1 290 ? 24.232 -36.965 0.813 1.00 90.38 290 HIS A CA 1
ATOM 2291 C C . HIS A 1 290 ? 23.515 -38.274 0.440 1.00 90.38 290 HIS A C 1
ATOM 2293 O O . HIS A 1 290 ? 22.469 -38.568 1.014 1.00 90.38 290 HIS A O 1
ATOM 2299 N N . ALA A 1 291 ? 24.079 -39.079 -0.470 1.00 83.00 291 ALA A N 1
ATOM 2300 C CA . ALA A 1 291 ? 23.470 -40.313 -0.994 1.00 83.00 291 ALA A CA 1
ATOM 2301 C C . ALA A 1 291 ? 23.024 -41.323 0.082 1.00 83.00 291 ALA A C 1
ATOM 2303 O O . ALA A 1 291 ? 22.006 -41.991 -0.084 1.00 83.00 291 ALA A O 1
ATOM 2304 N N . ASP A 1 292 ? 23.772 -41.419 1.184 1.00 84.38 292 ASP A N 1
ATOM 2305 C CA . ASP A 1 292 ? 23.550 -42.415 2.242 1.00 84.38 292 ASP A CA 1
ATOM 2306 C C . ASP A 1 292 ? 22.644 -41.909 3.381 1.00 84.38 292 ASP A C 1
ATOM 2308 O O . ASP A 1 292 ? 22.443 -42.589 4.391 1.00 84.38 292 ASP A O 1
ATOM 2312 N N . THR A 1 293 ? 22.094 -40.698 3.253 1.00 82.75 293 THR A N 1
ATOM 2313 C CA . THR A 1 293 ? 21.293 -40.078 4.313 1.00 82.75 293 THR A CA 1
ATOM 2314 C C . THR A 1 293 ? 19.841 -40.552 4.256 1.00 82.75 293 THR A C 1
ATOM 2316 O O . THR A 1 293 ? 19.175 -40.434 3.235 1.00 82.75 293 THR A O 1
ATOM 2319 N N . THR A 1 294 ? 19.312 -41.037 5.383 1.00 77.56 294 THR A N 1
ATOM 2320 C CA . THR A 1 294 ? 17.917 -41.514 5.513 1.00 77.56 294 THR A CA 1
ATOM 2321 C C . THR A 1 294 ? 16.995 -40.532 6.242 1.00 77.56 294 THR A C 1
ATOM 2323 O O . THR A 1 294 ? 15.839 -40.849 6.516 1.00 77.56 294 THR A O 1
ATOM 2326 N N . LEU A 1 295 ? 17.493 -39.334 6.568 1.00 81.94 295 LEU A N 1
ATOM 2327 C CA . LEU A 1 295 ? 16.696 -38.275 7.185 1.00 81.94 295 LEU A CA 1
ATOM 2328 C C . LEU A 1 295 ? 15.607 -37.809 6.217 1.00 81.94 295 LEU A C 1
ATOM 2330 O O . LEU A 1 295 ? 15.901 -37.339 5.118 1.00 81.94 295 LEU A O 1
ATOM 2334 N N . ALA A 1 296 ? 14.354 -37.909 6.653 1.00 82.62 296 ALA A N 1
ATOM 2335 C CA . ALA A 1 296 ? 13.237 -37.305 5.948 1.00 82.62 296 ALA A CA 1
ATOM 2336 C C . ALA A 1 296 ? 13.362 -35.779 6.039 1.00 82.62 296 ALA A C 1
ATOM 2338 O O . ALA A 1 296 ? 13.490 -35.219 7.131 1.00 82.62 296 ALA A O 1
ATOM 2339 N N . VAL A 1 297 ? 13.347 -35.117 4.885 1.00 86.75 297 VAL A N 1
ATOM 2340 C CA . VAL A 1 297 ? 13.453 -33.662 4.762 1.00 86.75 297 VAL A CA 1
ATOM 2341 C C . VAL A 1 297 ? 12.409 -33.141 3.786 1.00 86.75 297 VAL A C 1
ATOM 2343 O O . VAL A 1 297 ? 12.004 -33.834 2.853 1.00 86.75 297 VAL A O 1
ATOM 2346 N N . VAL A 1 298 ? 11.998 -31.893 3.971 1.00 86.25 298 VAL A N 1
ATOM 2347 C CA . VAL A 1 298 ? 11.129 -31.204 3.021 1.00 86.25 298 VAL A CA 1
ATOM 2348 C C . VAL A 1 298 ? 11.940 -30.853 1.775 1.00 86.25 298 VAL A C 1
ATOM 2350 O O . VAL A 1 298 ? 13.012 -30.251 1.864 1.00 86.25 298 VAL A O 1
ATOM 2353 N N . CYS A 1 299 ? 11.407 -31.173 0.596 1.00 85.38 299 CYS A N 1
ATOM 2354 C CA . CYS A 1 299 ? 12.021 -30.768 -0.664 1.00 85.38 299 CYS A CA 1
ATOM 2355 C C . CYS A 1 299 ? 11.913 -29.237 -0.847 1.00 85.38 299 CYS A C 1
ATOM 2357 O O . CYS A 1 299 ? 10.796 -28.720 -0.977 1.00 85.38 299 CYS A O 1
ATOM 2359 N N . PRO A 1 300 ? 13.038 -28.496 -0.912 1.00 85.38 300 PRO A N 1
ATOM 2360 C CA . PRO A 1 300 ? 13.021 -27.040 -1.073 1.00 85.38 300 PRO A CA 1
ATOM 2361 C C . PRO A 1 300 ? 12.417 -26.603 -2.413 1.00 85.38 300 PRO A C 1
ATOM 2363 O O . PRO A 1 300 ? 11.777 -25.558 -2.475 1.00 85.38 300 PRO A O 1
ATOM 2366 N N . VAL A 1 301 ? 12.547 -27.417 -3.468 1.00 84.06 301 VAL A N 1
ATOM 2367 C CA . VAL A 1 301 ? 11.944 -27.138 -4.782 1.00 84.06 301 VAL A CA 1
ATOM 2368 C C . VAL A 1 301 ? 10.418 -27.230 -4.706 1.00 84.06 301 VAL A C 1
ATOM 2370 O O . VAL A 1 301 ? 9.720 -26.312 -5.132 1.00 84.06 301 VAL A O 1
ATOM 2373 N N . CYS A 1 302 ? 9.882 -28.294 -4.096 1.00 82.50 302 CYS A N 1
ATOM 2374 C CA . CYS A 1 302 ? 8.436 -28.467 -3.917 1.00 82.50 302 CYS A CA 1
ATOM 2375 C C . CYS A 1 302 ? 7.838 -27.392 -3.002 1.00 82.50 302 CYS A C 1
ATOM 2377 O O . CYS A 1 302 ? 6.767 -26.867 -3.300 1.00 82.50 302 CYS A O 1
ATOM 2379 N N . ALA A 1 303 ? 8.542 -27.024 -1.927 1.00 82.00 303 ALA A N 1
ATOM 2380 C CA . ALA A 1 303 ? 8.119 -25.973 -0.998 1.00 82.00 303 ALA A CA 1
ATOM 2381 C C . ALA A 1 303 ? 7.986 -24.594 -1.658 1.00 82.00 303 ALA A C 1
ATOM 2383 O O . ALA A 1 303 ? 7.188 -23.763 -1.225 1.00 82.00 303 ALA A O 1
ATOM 2384 N N . SER A 1 304 ? 8.767 -24.364 -2.707 1.00 77.50 304 SER A N 1
ATOM 2385 C CA . SER A 1 304 ? 8.834 -23.109 -3.440 1.00 77.50 304 SER A CA 1
ATOM 2386 C C . SER A 1 304 ? 7.813 -22.976 -4.577 1.00 77.50 304 SER A C 1
ATOM 2388 O O . SER A 1 304 ? 7.649 -21.875 -5.110 1.00 77.50 304 SER A O 1
ATOM 2390 N N . MET A 1 305 ? 7.123 -24.059 -4.955 1.00 70.94 305 MET A N 1
ATOM 2391 C CA . MET A 1 305 ? 6.180 -24.078 -6.078 1.00 70.94 305 MET A CA 1
ATOM 2392 C C . MET A 1 305 ? 4.744 -23.738 -5.637 1.00 70.94 305 MET A C 1
ATOM 2394 O O . MET A 1 305 ? 4.259 -24.275 -4.639 1.00 70.94 305 MET A O 1
ATOM 2398 N N . PRO A 1 306 ? 4.004 -22.894 -6.387 1.00 56.66 306 PRO A N 1
ATOM 2399 C CA . PRO A 1 306 ? 2.600 -22.626 -6.089 1.00 56.66 306 PRO A CA 1
ATOM 2400 C C . PRO A 1 306 ? 1.758 -23.891 -6.312 1.00 56.66 306 PRO A C 1
ATOM 2402 O O . PRO A 1 306 ? 1.615 -24.345 -7.444 1.00 56.66 306 PRO A O 1
ATOM 2405 N N . GLY A 1 307 ? 1.202 -24.445 -5.230 1.00 52.09 307 GLY A N 1
ATOM 2406 C CA . GLY A 1 307 ? 0.452 -25.708 -5.250 1.00 52.09 307 GLY A CA 1
ATOM 2407 C C . GLY A 1 307 ? 1.320 -26.963 -5.127 1.00 52.09 307 GLY A C 1
ATOM 2408 O O . GLY A 1 307 ? 0.799 -28.064 -5.271 1.00 52.09 307 GLY A O 1
ATOM 2409 N N . GLY A 1 308 ? 2.623 -26.816 -4.862 1.00 53.59 308 GLY A N 1
ATOM 2410 C CA . GLY A 1 308 ? 3.422 -27.937 -4.386 1.00 53.59 308 GLY A CA 1
ATOM 2411 C C . GLY A 1 308 ? 2.881 -28.402 -3.037 1.00 53.59 308 GLY A C 1
ATOM 2412 O O . GLY A 1 308 ? 2.554 -27.575 -2.186 1.00 53.59 308 GLY A O 1
ATOM 2413 N N . GLU A 1 309 ? 2.779 -29.712 -2.847 1.00 50.28 309 GLU A N 1
ATOM 2414 C CA . GLU A 1 309 ? 2.606 -30.318 -1.531 1.00 50.28 309 GLU A CA 1
ATOM 2415 C C . GLU A 1 309 ? 4.008 -30.653 -1.004 1.00 50.28 309 GLU A C 1
ATOM 2417 O O . GLU A 1 309 ? 4.560 -31.698 -1.351 1.00 50.28 309 GLU A O 1
ATOM 2422 N N . PRO A 1 310 ? 4.660 -29.762 -0.231 1.00 58.12 310 PRO A N 1
ATOM 2423 C CA . PRO A 1 310 ? 5.904 -30.086 0.450 1.00 58.12 310 PRO A CA 1
ATOM 2424 C C . PRO A 1 310 ? 5.588 -30.973 1.656 1.00 58.12 310 PRO A C 1
ATOM 2426 O O . PRO A 1 310 ? 5.748 -30.553 2.800 1.00 58.12 310 PRO A O 1
ATOM 2429 N N . THR A 1 311 ? 5.063 -32.170 1.414 1.00 50.06 311 THR A N 1
ATOM 2430 C CA . THR A 1 311 ? 4.841 -33.154 2.472 1.00 50.06 311 THR A CA 1
ATOM 2431 C C . THR A 1 311 ? 6.157 -33.845 2.805 1.00 50.06 311 THR A C 1
ATOM 2433 O O . THR A 1 311 ? 6.915 -34.212 1.903 1.00 50.06 311 THR A O 1
ATOM 2436 N N . LEU A 1 312 ? 6.401 -34.004 4.105 1.00 44.38 312 LEU A N 1
ATOM 2437 C CA . LEU A 1 312 ? 7.284 -35.025 4.669 1.00 44.38 312 LEU A CA 1
ATOM 2438 C C . LEU A 1 312 ? 6.548 -36.366 4.710 1.00 44.38 312 LEU A C 1
ATOM 2440 O O . LEU A 1 312 ? 5.344 -36.344 5.058 1.00 44.38 312 LEU A O 1
#